Protein AF-A0A4V5UXX2-F1 (afdb_monomer_lite)

InterPro domains:
  IPR003317 Cytochrome ubiquinol oxidase subunit 2 [PF02322] (1-183)
  IPR003317 Cytochrome ubiquinol oxidase subunit 2 [PTHR43141] (2-160)

Secondary structure (DSSP, 8-state):
-HHHHHHHHHHHHHHHHHHHHHHHHHHHHGGG-S-HHHHHHHHTTTHHHHHHHHHHHHHHHHHH-GGGHHHHHHTHHHHHHHHHHHHHHHHHHHHTTTSS-HHHHHHHHHHHHHHHHHHHHHHHHHHTT--HHHHHHHHHHHHHHHHHHHHHHHHHHHH--S-SHHHHHHHHGGGHHHHHHSHHHHHHTPPPHHHHHHHHHHTTTHHHHHHHHHHHHHHHHSSSPPP---

Foldseek 3Di:
DLVVLLVLLLCLLLQLLLQCLLVLLLLQCQLVDPCNQLLLLLCVLRNVLSVVSVVLNVVSCCQWQVVCVVLCVLLVVLVVLLVVLQVQLVCLSQCLVPDPDNSVSSVSNNVSSLSNLLSLLSSLCVVVVHDSVRSNVNSVVLNVLSNVLNVQSCCCQPVVDDDSVVSSSVSSVSVVSCSPVCVVVRSVSTDDPVSVVVCCVVPVVVSVVSVVVSVVSCVVSRDDDRDRPD

Organism: NCBI:txid2575442

Structure (mmCIF, N/CA/C/O backbone):
data_AF-A0A4V5UXX2-F1
#
_entry.id   AF-A0A4V5UXX2-F1
#
loop_
_atom_site.group_PDB
_atom_site.id
_atom_site.type_symbol
_atom_site.label_atom_id
_atom_site.label_alt_id
_atom_site.label_comp_id
_atom_site.label_asym_id
_atom_site.label_entity_id
_atom_site.label_seq_id
_atom_site.pdbx_PDB_ins_code
_atom_site.Cartn_x
_atom_site.Cartn_y
_atom_site.Cartn_z
_atom_site.occupancy
_atom_site.B_iso_or_equiv
_atom_site.auth_seq_id
_atom_site.auth_comp_id
_atom_site.auth_asym_id
_atom_site.auth_atom_id
_atom_site.pdbx_PDB_model_num
ATOM 1 N N . MET A 1 1 ? 18.950 -11.581 -17.226 1.00 88.31 1 MET A N 1
ATOM 2 C CA . MET A 1 1 ? 19.067 -10.731 -16.017 1.00 88.31 1 MET A CA 1
ATOM 3 C C . MET A 1 1 ? 17.885 -9.784 -15.883 1.00 88.31 1 MET A C 1
ATOM 5 O O . MET A 1 1 ? 17.316 -9.712 -14.807 1.00 88.31 1 MET A O 1
ATOM 9 N N . GLU A 1 2 ? 17.459 -9.128 -16.960 1.00 94.12 2 GLU A N 1
ATOM 10 C CA . GLU A 1 2 ? 16.315 -8.198 -16.970 1.00 94.12 2 GLU A CA 1
ATOM 11 C C . GLU A 1 2 ? 15.013 -8.853 -16.483 1.00 94.12 2 GLU A C 1
ATOM 13 O O . GLU A 1 2 ? 14.384 -8.355 -15.559 1.00 94.12 2 GLU A O 1
ATOM 18 N N . ILE A 1 3 ? 14.669 -10.035 -17.014 1.00 94.88 3 ILE A N 1
ATOM 19 C CA . ILE A 1 3 ? 13.484 -10.806 -16.587 1.00 94.88 3 ILE A CA 1
ATOM 20 C C . ILE A 1 3 ? 13.546 -11.166 -15.094 1.00 94.88 3 ILE A C 1
ATOM 22 O O . ILE A 1 3 ? 12.526 -11.138 -14.412 1.00 94.88 3 ILE A O 1
ATOM 26 N N . LEU A 1 4 ? 14.739 -11.469 -14.568 1.00 96.19 4 LEU A N 1
ATOM 27 C CA . LEU A 1 4 ? 14.922 -11.748 -13.141 1.00 96.19 4 LEU A CA 1
ATOM 28 C C . LEU A 1 4 ? 14.611 -10.501 -12.310 1.00 96.19 4 LEU A C 1
ATOM 30 O O . LEU A 1 4 ? 13.828 -10.582 -11.369 1.00 96.19 4 LEU A O 1
ATOM 34 N N . TRP A 1 5 ? 15.166 -9.347 -12.682 1.00 96.81 5 TRP A N 1
ATOM 35 C CA . TRP A 1 5 ? 14.916 -8.086 -11.981 1.00 96.81 5 TRP A CA 1
ATOM 36 C C . TRP A 1 5 ? 13.474 -7.608 -12.115 1.00 96.81 5 TRP A C 1
ATOM 38 O O . TRP A 1 5 ? 12.920 -7.057 -11.166 1.00 96.81 5 TRP A O 1
ATOM 48 N N . PHE A 1 6 ? 12.835 -7.892 -13.247 1.00 96.56 6 PHE A N 1
ATOM 49 C CA . PHE A 1 6 ? 11.414 -7.638 -13.437 1.00 96.56 6 PHE A CA 1
ATOM 50 C C . PHE A 1 6 ? 10.573 -8.529 -12.519 1.00 96.56 6 PHE A C 1
ATOM 52 O O . PHE A 1 6 ? 9.657 -8.043 -11.862 1.00 96.56 6 PHE A O 1
ATOM 59 N N . GLY A 1 7 ? 10.931 -9.811 -12.391 1.00 96.75 7 GLY A N 1
ATOM 60 C CA . GLY A 1 7 ? 10.317 -10.725 -11.428 1.00 96.75 7 GLY A CA 1
ATOM 61 C C . GLY A 1 7 ? 10.495 -10.272 -9.975 1.00 96.75 7 GLY A C 1
ATOM 62 O O . GLY A 1 7 ? 9.554 -10.366 -9.190 1.00 96.75 7 GLY A O 1
ATOM 63 N N . VAL A 1 8 ? 11.661 -9.724 -9.619 1.00 97.31 8 VAL A N 1
ATOM 64 C CA . VAL A 1 8 ? 11.905 -9.129 -8.293 1.00 97.31 8 VAL A CA 1
ATOM 65 C C . VAL A 1 8 ? 11.015 -7.905 -8.072 1.00 97.31 8 VAL A C 1
ATOM 67 O O . VAL A 1 8 ? 10.353 -7.824 -7.041 1.00 97.31 8 VAL A O 1
ATOM 70 N N . LEU A 1 9 ? 10.941 -6.984 -9.037 1.00 96.81 9 LEU A N 1
ATOM 71 C CA . LEU A 1 9 ? 10.054 -5.820 -8.962 1.00 96.81 9 LEU A CA 1
ATOM 72 C C . LEU A 1 9 ? 8.585 -6.243 -8.808 1.00 96.81 9 LEU A C 1
ATOM 74 O O . LEU A 1 9 ? 7.876 -5.708 -7.958 1.00 96.81 9 LEU A O 1
ATOM 78 N N . ALA A 1 10 ? 8.149 -7.239 -9.584 1.00 96.88 10 ALA A N 1
ATOM 79 C CA . ALA A 1 10 ? 6.807 -7.805 -9.512 1.00 96.88 10 ALA A CA 1
ATOM 80 C C . ALA A 1 10 ? 6.502 -8.386 -8.129 1.00 96.88 10 ALA A C 1
ATOM 82 O O . ALA A 1 10 ? 5.477 -8.055 -7.536 1.00 96.88 10 ALA A O 1
ATOM 83 N N . LEU A 1 11 ? 7.410 -9.207 -7.594 1.00 97.19 11 LEU A N 1
ATOM 84 C CA . LEU A 1 11 ? 7.293 -9.787 -6.259 1.00 97.19 11 LEU A CA 1
ATOM 85 C C . LEU A 1 11 ? 7.164 -8.702 -5.188 1.00 97.19 11 LEU A C 1
ATOM 87 O O . LEU A 1 11 ? 6.289 -8.796 -4.330 1.00 97.19 11 LEU A O 1
ATOM 91 N N . LEU A 1 12 ? 8.022 -7.682 -5.242 1.00 97.56 12 LEU A N 1
ATOM 92 C CA . LEU A 1 12 ? 8.033 -6.607 -4.255 1.00 97.56 12 LEU A CA 1
ATOM 93 C C . LEU A 1 12 ? 6.756 -5.763 -4.323 1.00 97.56 12 LEU A C 1
ATOM 95 O O . LEU A 1 12 ? 6.183 -5.449 -3.284 1.00 97.56 12 LEU A O 1
ATOM 99 N N . LEU A 1 13 ? 6.273 -5.441 -5.525 1.00 97.12 13 LEU A N 1
ATOM 100 C CA . LEU A 1 13 ? 5.065 -4.634 -5.696 1.00 97.12 13 LEU A CA 1
ATOM 101 C C . LEU A 1 13 ? 3.798 -5.398 -5.285 1.00 97.12 13 LEU A C 1
ATOM 103 O O . LEU A 1 13 ? 2.958 -4.856 -4.570 1.00 97.12 13 LEU A O 1
ATOM 107 N N . ILE A 1 14 ? 3.675 -6.665 -5.690 1.00 97.75 14 ILE A N 1
ATOM 108 C CA . ILE A 1 14 ? 2.569 -7.544 -5.279 1.00 97.75 14 ILE A CA 1
ATOM 109 C C . ILE A 1 14 ? 2.591 -7.733 -3.761 1.00 97.75 14 ILE A C 1
ATOM 111 O O . ILE A 1 14 ? 1.554 -7.608 -3.110 1.00 97.75 14 ILE A O 1
ATOM 115 N N . GLY A 1 15 ? 3.771 -8.003 -3.198 1.00 97.50 15 GLY A N 1
ATOM 116 C CA . GLY A 1 15 ? 3.963 -8.150 -1.761 1.00 97.50 15 GLY A CA 1
ATOM 117 C C . GLY A 1 15 ? 3.581 -6.885 -1.001 1.00 97.50 15 GLY A C 1
ATOM 118 O O . GLY A 1 15 ? 2.816 -6.979 -0.050 1.00 97.50 15 GLY A O 1
ATOM 119 N N . TYR A 1 16 ? 4.007 -5.707 -1.465 1.00 98.12 16 TYR A N 1
ATOM 120 C CA . TYR A 1 16 ? 3.623 -4.429 -0.866 1.00 98.12 16 TYR A CA 1
ATOM 121 C C . TYR A 1 16 ? 2.100 -4.254 -0.817 1.00 98.12 16 TYR A C 1
ATOM 123 O O . TYR A 1 16 ? 1.557 -4.033 0.258 1.00 98.12 16 TYR A O 1
ATOM 131 N N . PHE A 1 17 ? 1.383 -4.419 -1.933 1.00 98.44 17 PHE A N 1
ATOM 132 C CA . PHE A 1 17 ? -0.079 -4.266 -1.927 1.00 98.44 17 PHE A CA 1
ATOM 133 C C . PHE A 1 17 ? -0.782 -5.310 -1.042 1.00 98.44 17 PHE A C 1
ATOM 135 O O . PHE A 1 17 ? -1.772 -4.992 -0.383 1.00 98.44 17 PHE A O 1
ATOM 142 N N . ALA A 1 18 ? -0.279 -6.547 -1.008 1.00 98.06 18 ALA A N 1
ATOM 143 C CA . ALA A 1 18 ? -0.829 -7.604 -0.162 1.00 98.06 18 ALA A CA 1
ATOM 144 C C . ALA A 1 18 ? -0.550 -7.386 1.334 1.00 98.06 18 ALA A C 1
ATOM 146 O O . ALA A 1 18 ? -1.340 -7.817 2.164 1.00 98.06 18 ALA A O 1
ATOM 147 N N . LEU A 1 19 ? 0.579 -6.772 1.686 1.00 97.69 19 LEU A N 1
ATOM 148 C CA . LEU A 1 19 ? 1.018 -6.598 3.069 1.00 97.69 19 LEU A CA 1
ATOM 149 C C . LEU A 1 19 ? 0.568 -5.248 3.631 1.00 97.69 19 LEU A C 1
ATOM 151 O O . LEU A 1 19 ? -0.126 -5.198 4.634 1.00 97.69 19 LEU A O 1
ATOM 155 N N . GLU A 1 20 ? 0.859 -4.152 2.944 1.00 98.06 20 GLU A N 1
ATOM 156 C CA . GLU A 1 20 ? 0.439 -2.811 3.361 1.00 98.06 20 GLU A CA 1
ATOM 157 C C . GLU A 1 20 ? -1.082 -2.618 3.252 1.00 98.06 20 GLU A C 1
ATOM 159 O O . GLU A 1 20 ? -1.684 -1.805 3.958 1.00 98.06 20 GLU A O 1
ATOM 164 N N . GLY A 1 21 ? -1.733 -3.371 2.359 1.00 98.19 21 GLY A N 1
ATOM 165 C CA . GLY A 1 21 ? -3.154 -3.211 2.073 1.00 98.19 21 GLY A CA 1
ATOM 166 C C . GLY A 1 21 ? -4.046 -3.377 3.305 1.00 98.19 21 GLY A C 1
ATOM 167 O O . GLY A 1 21 ? -5.064 -2.692 3.414 1.00 98.19 21 GLY A O 1
ATOM 168 N N . PHE A 1 22 ? -3.682 -4.242 4.262 1.00 98.25 22 PHE A N 1
ATOM 169 C CA . PHE A 1 22 ? -4.468 -4.372 5.490 1.00 98.25 22 PHE A CA 1
ATOM 170 C C . PHE A 1 22 ? -4.206 -3.230 6.473 1.00 98.25 22 PHE A C 1
ATOM 172 O O . PHE A 1 22 ? -5.153 -2.817 7.137 1.00 98.25 22 PHE A O 1
ATOM 179 N N . ASP A 1 23 ? -2.994 -2.676 6.538 1.00 98.12 23 ASP A N 1
ATOM 180 C CA . ASP A 1 23 ? -2.682 -1.531 7.403 1.00 98.12 23 ASP A CA 1
ATOM 181 C C . ASP A 1 23 ? -3.474 -0.299 6.969 1.00 98.12 23 ASP A C 1
ATOM 183 O O . ASP A 1 23 ? -4.185 0.315 7.770 1.00 98.12 23 ASP A O 1
ATOM 187 N N . LEU A 1 24 ? -3.435 0.003 5.668 1.00 98.62 24 LEU A N 1
ATOM 188 C CA . LEU A 1 24 ? -4.227 1.071 5.057 1.00 98.62 24 LEU A CA 1
ATOM 189 C C . LEU A 1 24 ? -5.731 0.817 5.231 1.00 98.62 24 LEU A C 1
ATOM 191 O O . LEU A 1 24 ? -6.487 1.730 5.562 1.00 98.62 24 LEU A O 1
ATOM 195 N N . GLY A 1 25 ? -6.168 -0.433 5.067 1.00 98.62 25 GLY A N 1
ATOM 196 C CA . GLY A 1 25 ? -7.551 -0.848 5.287 1.00 98.62 25 GLY A CA 1
ATOM 197 C C . GLY A 1 25 ? -8.046 -0.629 6.716 1.00 98.62 25 GLY A C 1
ATOM 198 O O . GLY A 1 25 ? -9.143 -0.108 6.922 1.00 98.62 25 GLY A O 1
ATOM 199 N N . VAL A 1 26 ? -7.241 -1.003 7.712 1.00 98.44 26 VAL A N 1
ATOM 200 C CA . VAL A 1 26 ? -7.536 -0.759 9.131 1.00 98.44 26 VAL A CA 1
ATOM 201 C C . VAL A 1 26 ? -7.532 0.738 9.429 1.00 98.44 26 VAL A C 1
ATOM 203 O O . VAL A 1 26 ? -8.428 1.214 10.127 1.00 98.44 26 VAL A O 1
ATOM 206 N N . GLY A 1 27 ? -6.592 1.492 8.855 1.00 98.19 27 GLY A N 1
ATOM 207 C CA . GLY A 1 27 ? -6.551 2.948 8.968 1.00 98.19 27 GLY A CA 1
ATOM 208 C C . GLY A 1 27 ? -7.835 3.616 8.468 1.00 98.19 27 GLY A C 1
ATOM 209 O O . GLY A 1 27 ? -8.408 4.450 9.168 1.00 98.19 27 GLY A O 1
ATOM 210 N N . LEU A 1 28 ? -8.348 3.190 7.310 1.00 98.75 28 LEU A N 1
ATOM 211 C CA . LEU A 1 28 ? -9.623 3.657 6.746 1.00 98.75 28 LEU A CA 1
ATOM 212 C C . LEU A 1 28 ? -10.838 3.311 7.622 1.00 98.75 28 LEU A C 1
ATOM 214 O O . LEU A 1 28 ? -11.777 4.099 7.725 1.00 98.75 28 LEU A O 1
ATOM 218 N N . LEU A 1 29 ? -10.832 2.139 8.261 1.00 98.25 29 LEU A N 1
ATOM 219 C CA . LEU A 1 29 ? -11.914 1.672 9.136 1.00 98.25 29 LEU A CA 1
ATOM 220 C C . LEU A 1 29 ? -11.904 2.318 10.526 1.00 98.25 29 LEU A C 1
ATOM 222 O O . LEU A 1 29 ? -12.890 2.219 11.264 1.00 98.25 29 LEU A O 1
ATOM 226 N N . LEU A 1 30 ? -10.806 2.961 10.913 1.00 96.06 30 LEU A N 1
ATOM 227 C CA . LEU A 1 30 ? -10.584 3.423 12.277 1.00 96.06 30 LEU A CA 1
ATOM 228 C C . LEU A 1 30 ? -11.691 4.351 12.818 1.00 96.06 30 LEU A C 1
ATOM 230 O O . LEU A 1 30 ? -12.139 4.114 13.945 1.00 96.06 30 LEU A O 1
ATOM 234 N N . PRO A 1 31 ? -12.222 5.338 12.062 1.00 94.75 31 PRO A N 1
ATOM 235 C CA . PRO A 1 31 ? -13.262 6.234 12.572 1.00 94.75 31 PRO A CA 1
ATOM 236 C C . PRO A 1 31 ? -14.561 5.511 12.952 1.00 94.75 31 PRO A C 1
ATOM 238 O O . PRO A 1 31 ? -15.250 5.935 13.880 1.00 94.75 31 PRO A O 1
ATOM 241 N N . VAL A 1 32 ? -14.873 4.391 12.293 1.00 94.81 32 VAL A N 1
ATOM 242 C CA . VAL A 1 32 ? -16.104 3.605 12.506 1.00 94.81 32 VAL A CA 1
ATOM 243 C C . VAL A 1 32 ? -15.885 2.340 13.342 1.00 94.81 32 VAL A C 1
ATOM 245 O O . VAL A 1 32 ? -16.834 1.617 13.636 1.00 94.81 32 VAL A O 1
ATOM 248 N N . THR A 1 33 ? -14.646 2.059 13.743 1.00 95.44 33 THR A N 1
ATOM 249 C CA . THR A 1 33 ? -14.313 0.899 14.576 1.00 95.44 33 THR A CA 1
ATOM 250 C C . THR A 1 33 ? -14.597 1.198 16.048 1.00 95.44 33 THR A C 1
ATOM 252 O O . THR A 1 33 ? -14.213 2.250 16.550 1.00 95.44 33 THR A O 1
ATOM 255 N N . ALA A 1 34 ? -15.256 0.273 16.755 1.00 92.12 34 ALA A N 1
ATOM 256 C CA . ALA A 1 34 ? -15.595 0.452 18.170 1.00 92.12 34 ALA A CA 1
ATOM 257 C C . ALA A 1 34 ? -14.351 0.402 19.077 1.00 92.12 34 ALA A C 1
ATOM 259 O O . ALA A 1 34 ? -14.084 1.343 19.821 1.00 92.12 34 ALA A O 1
ATOM 260 N N . ASP A 1 35 ? -13.555 -0.669 18.978 1.00 93.31 35 ASP A N 1
ATOM 261 C CA . ASP A 1 35 ? -12.309 -0.831 19.738 1.00 93.31 35 ASP A CA 1
ATOM 262 C C . ASP A 1 35 ? -11.100 -0.400 18.897 1.00 93.31 35 ASP A C 1
ATOM 264 O O . ASP A 1 35 ? -10.346 -1.203 18.340 1.00 93.31 35 ASP A O 1
ATOM 268 N N . ARG A 1 36 ? -10.948 0.920 18.763 1.00 93.62 36 ARG A N 1
ATOM 269 C CA . ARG A 1 36 ? -9.890 1.531 17.948 1.00 93.62 36 ARG A CA 1
ATOM 270 C C . ARG A 1 36 ? -8.489 1.238 18.479 1.00 93.62 36 ARG A C 1
ATOM 272 O O . ARG A 1 36 ? -7.537 1.259 17.710 1.00 93.62 36 ARG A O 1
ATOM 279 N N . ASP A 1 37 ? -8.323 1.037 19.786 1.00 92.50 37 ASP A N 1
ATOM 280 C CA . ASP A 1 37 ? -7.011 0.715 20.365 1.00 92.50 37 ASP A CA 1
ATOM 281 C C . ASP A 1 37 ? -6.563 -0.680 19.991 1.00 92.50 37 ASP A C 1
ATOM 283 O O . ASP A 1 37 ? -5.426 -0.876 19.564 1.00 92.50 37 ASP A O 1
ATOM 287 N N . ARG A 1 38 ? -7.472 -1.642 20.102 1.00 93.62 38 ARG A N 1
ATOM 288 C CA . ARG A 1 38 ? -7.181 -3.013 19.724 1.00 93.62 38 ARG A CA 1
ATOM 289 C C . ARG A 1 38 ? -6.975 -3.157 18.218 1.00 93.62 38 ARG A C 1
ATOM 291 O O . ARG A 1 38 ? -6.128 -3.945 17.812 1.00 93.62 38 ARG A O 1
ATOM 298 N N . ALA A 1 39 ? -7.680 -2.373 17.399 1.00 95.38 39 ALA A N 1
ATOM 299 C CA . ALA A 1 39 ? -7.461 -2.335 15.953 1.00 95.38 39 ALA A CA 1
ATOM 300 C C . ALA A 1 39 ? -6.058 -1.825 15.579 1.00 95.38 39 ALA A C 1
ATOM 302 O O . ALA A 1 39 ? -5.360 -2.480 14.809 1.00 95.38 39 ALA A O 1
ATOM 303 N N . ILE A 1 40 ? -5.604 -0.709 16.162 1.00 95.25 40 ILE A N 1
ATOM 304 C CA . ILE A 1 40 ? -4.251 -0.191 15.898 1.00 95.25 40 ILE A CA 1
ATOM 305 C C . ILE A 1 40 ? -3.174 -1.106 16.489 1.00 95.25 40 ILE A C 1
ATOM 307 O O . ILE A 1 40 ? -2.179 -1.401 15.831 1.00 95.25 40 ILE A O 1
ATOM 311 N N . GLY A 1 41 ? -3.376 -1.618 17.705 1.00 94.69 41 GLY A N 1
ATOM 312 C CA . GLY A 1 41 ? -2.449 -2.573 18.309 1.00 94.69 41 GLY A CA 1
ATOM 313 C C . GLY A 1 41 ? -2.275 -3.843 17.470 1.00 94.69 41 GLY A C 1
ATOM 314 O O . GLY A 1 41 ? -1.191 -4.425 17.447 1.00 94.69 41 GLY A O 1
ATOM 315 N N . ALA A 1 42 ? -3.325 -4.267 16.755 1.00 95.50 42 ALA A N 1
ATOM 316 C CA . ALA A 1 42 ? -3.299 -5.452 15.903 1.00 95.50 42 ALA A CA 1
ATOM 317 C C . ALA A 1 42 ? -2.377 -5.294 14.690 1.00 95.50 42 ALA A C 1
ATOM 319 O O . ALA A 1 42 ? -1.702 -6.259 14.333 1.00 95.50 42 ALA A O 1
ATOM 320 N N . ILE A 1 43 ? -2.335 -4.103 14.089 1.00 95.81 43 ILE A N 1
ATOM 321 C CA . ILE A 1 43 ? -1.459 -3.806 12.947 1.00 95.81 43 ILE A CA 1
ATOM 322 C C . ILE A 1 43 ? -0.063 -3.348 13.372 1.00 95.81 43 ILE A C 1
A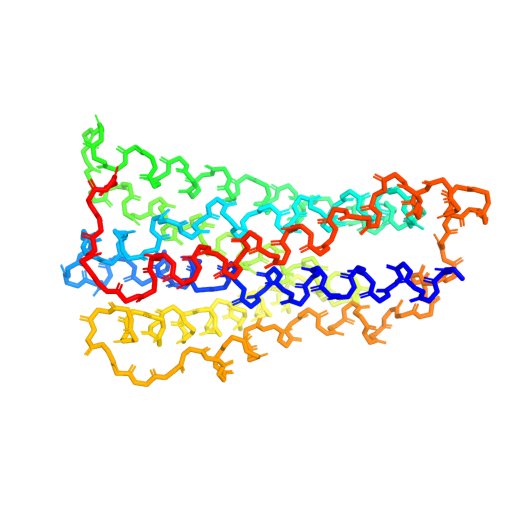TOM 324 O O . ILE A 1 43 ? 0.889 -3.515 12.621 1.00 95.81 43 ILE A O 1
ATOM 328 N N . GLY A 1 44 ? 0.094 -2.821 14.589 1.00 94.31 44 GLY A N 1
ATOM 329 C CA . GLY A 1 44 ? 1.317 -2.147 15.029 1.00 94.31 44 GLY A CA 1
ATOM 330 C C . GLY A 1 44 ? 2.647 -2.873 14.749 1.00 94.31 44 GLY A C 1
ATOM 331 O O . GLY A 1 44 ? 3.569 -2.230 14.255 1.00 94.31 44 GLY A O 1
ATOM 332 N N . PRO A 1 45 ? 2.779 -4.189 15.014 1.00 93.50 45 PRO A N 1
ATOM 333 C CA . PRO A 1 45 ? 4.005 -4.936 14.709 1.00 93.50 45 PRO A CA 1
ATOM 334 C C . PRO A 1 45 ? 4.301 -5.123 13.213 1.00 93.50 45 PRO A C 1
ATOM 336 O O . PRO A 1 45 ? 5.415 -5.504 12.860 1.00 93.50 45 PRO A O 1
ATOM 339 N N . PHE A 1 46 ? 3.306 -4.919 12.349 1.00 95.75 46 PHE A N 1
ATOM 340 C CA . PHE A 1 46 ? 3.374 -5.186 10.915 1.00 95.75 46 PHE A CA 1
ATOM 341 C C . PHE A 1 46 ? 3.698 -3.937 10.094 1.00 95.75 46 PHE A C 1
ATOM 343 O O . PHE A 1 46 ? 4.421 -4.071 9.115 1.00 95.75 46 PHE A O 1
ATOM 350 N N . VAL A 1 47 ? 3.254 -2.751 10.530 1.00 95.06 47 VAL A N 1
ATOM 351 C CA . VAL A 1 47 ? 3.365 -1.483 9.776 1.00 95.06 47 VAL A CA 1
ATOM 352 C C . VAL A 1 47 ? 4.756 -1.282 9.169 1.00 95.06 47 VAL A C 1
ATOM 354 O O . VAL A 1 47 ? 4.917 -1.292 7.954 1.00 95.06 47 VAL A O 1
ATOM 357 N N . LEU A 1 48 ? 5.800 -1.207 10.001 1.00 92.88 48 LEU A N 1
ATOM 358 C CA . LEU A 1 48 ? 7.159 -0.972 9.498 1.00 92.88 48 LEU A CA 1
ATOM 359 C C . LEU A 1 48 ? 7.676 -2.134 8.628 1.00 92.88 48 LEU A C 1
ATOM 361 O O . LEU A 1 48 ? 8.436 -1.921 7.685 1.00 92.88 48 LEU A O 1
ATOM 365 N N . ALA A 1 49 ? 7.281 -3.372 8.941 1.00 95.06 49 ALA A N 1
ATOM 366 C CA . ALA A 1 49 ? 7.675 -4.546 8.163 1.00 95.06 49 ALA A CA 1
ATOM 367 C C . ALA A 1 49 ? 7.043 -4.546 6.762 1.00 95.06 49 ALA A C 1
ATOM 369 O O . ALA A 1 49 ? 7.643 -5.065 5.825 1.00 95.06 49 ALA A O 1
ATOM 370 N N . ASN A 1 50 ? 5.869 -3.940 6.611 1.00 97.31 50 ASN A N 1
ATOM 371 C CA . ASN A 1 50 ? 5.166 -3.823 5.343 1.00 97.31 50 ASN A CA 1
ATOM 372 C C . ASN A 1 50 ? 5.693 -2.630 4.520 1.00 97.31 50 ASN A C 1
ATOM 374 O O . ASN A 1 50 ? 5.982 -2.779 3.330 1.00 97.31 50 ASN A O 1
ATOM 378 N N . GLU A 1 51 ? 5.965 -1.493 5.165 1.00 95.88 51 GLU A N 1
ATOM 379 C CA . GLU A 1 51 ? 6.487 -0.272 4.533 1.00 95.88 51 GLU A CA 1
ATOM 380 C C . GLU A 1 51 ? 7.813 -0.475 3.786 1.00 95.88 51 GLU A C 1
ATOM 382 O O . GLU A 1 51 ? 8.031 0.086 2.706 1.00 95.88 51 GLU A O 1
ATOM 387 N N . VAL A 1 52 ? 8.708 -1.315 4.322 1.00 95.69 52 VAL A N 1
ATOM 388 C CA . VAL A 1 52 ? 10.010 -1.585 3.687 1.00 95.69 52 VAL A CA 1
ATOM 389 C C . VAL A 1 52 ? 9.879 -2.221 2.301 1.00 95.69 52 VAL A C 1
ATOM 391 O O . VAL A 1 52 ? 10.795 -2.088 1.487 1.00 95.69 52 VAL A O 1
ATOM 394 N N . TRP A 1 53 ? 8.748 -2.859 1.984 1.00 97.62 53 TRP A N 1
ATOM 395 C CA . TRP A 1 53 ? 8.495 -3.387 0.642 1.00 97.62 53 TRP A CA 1
ATOM 396 C C . TRP A 1 53 ? 8.385 -2.266 -0.388 1.00 97.62 53 TRP A C 1
ATOM 398 O O . TRP A 1 53 ? 8.955 -2.393 -1.470 1.00 97.62 53 TRP A O 1
ATOM 408 N N . LEU A 1 54 ? 7.740 -1.144 -0.052 1.00 96.94 54 LEU A N 1
ATOM 409 C CA . LEU A 1 54 ? 7.649 0.008 -0.953 1.00 96.94 54 LEU A CA 1
ATOM 410 C C . LEU A 1 54 ? 9.010 0.667 -1.173 1.00 96.94 54 LEU A C 1
ATOM 412 O O . LEU A 1 54 ? 9.353 1.025 -2.300 1.00 96.94 54 LEU A O 1
ATOM 416 N N . ILE A 1 55 ? 9.808 0.787 -0.110 1.00 96.44 55 ILE A N 1
ATOM 417 C CA . ILE A 1 55 ? 11.184 1.286 -0.210 1.00 96.44 55 ILE A CA 1
ATOM 418 C C . ILE A 1 55 ? 12.005 0.389 -1.147 1.00 96.44 55 ILE A C 1
ATOM 420 O O . ILE A 1 55 ? 12.725 0.891 -2.011 1.00 96.44 55 ILE A O 1
ATOM 424 N N . ALA A 1 56 ? 11.866 -0.935 -1.029 1.00 97.12 56 ALA A N 1
ATOM 425 C CA . ALA A 1 56 ? 12.543 -1.877 -1.913 1.00 97.12 56 ALA A CA 1
ATOM 426 C C . ALA A 1 56 ? 12.045 -1.786 -3.364 1.00 97.12 56 ALA A C 1
ATOM 428 O O . ALA A 1 56 ? 12.870 -1.818 -4.276 1.00 97.12 56 ALA A O 1
ATOM 429 N N . VAL A 1 57 ? 10.736 -1.610 -3.597 1.00 96.62 57 VAL A N 1
ATOM 430 C CA . VAL A 1 57 ? 10.185 -1.323 -4.936 1.00 96.62 57 VAL A CA 1
ATOM 431 C C . VAL A 1 57 ? 10.869 -0.098 -5.537 1.00 96.62 57 VAL A C 1
ATOM 433 O O . VAL A 1 57 ? 11.362 -0.176 -6.660 1.00 96.62 57 VAL A O 1
ATOM 436 N N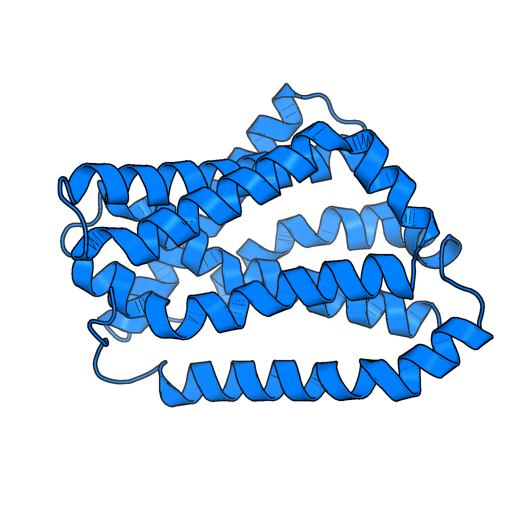 . ALA A 1 58 ? 10.946 1.010 -4.794 1.00 95.19 58 ALA A N 1
ATOM 437 C CA . ALA A 1 58 ? 11.596 2.229 -5.264 1.00 95.19 58 ALA A CA 1
ATOM 438 C C . ALA A 1 58 ? 13.086 1.993 -5.570 1.00 95.19 58 ALA A C 1
ATOM 440 O O . ALA A 1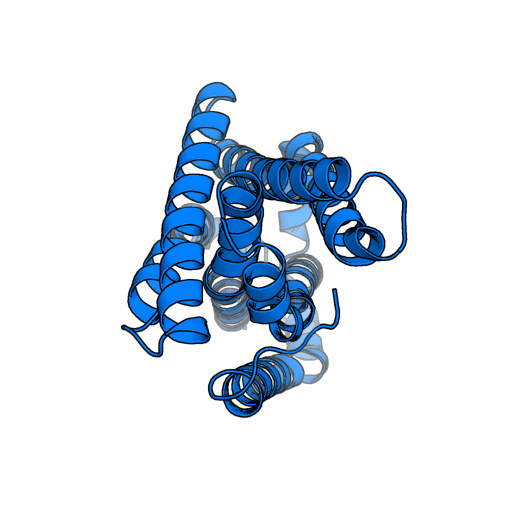 58 ? 13.556 2.347 -6.649 1.00 95.19 58 ALA A O 1
ATOM 441 N N . GLY A 1 59 ? 13.820 1.331 -4.671 1.00 95.19 59 GLY A N 1
ATOM 442 C CA . GLY A 1 59 ? 15.236 1.014 -4.873 1.00 95.19 59 GLY A CA 1
ATOM 443 C C . GLY A 1 59 ? 15.493 0.133 -6.100 1.00 95.19 59 GLY A C 1
ATOM 444 O O . GLY A 1 59 ? 16.414 0.399 -6.872 1.00 95.19 59 GLY A O 1
ATOM 445 N N . VAL A 1 60 ? 14.656 -0.885 -6.325 1.00 96.00 60 VAL A N 1
ATOM 446 C CA . VAL A 1 60 ? 14.740 -1.737 -7.521 1.00 96.00 60 VAL A CA 1
ATOM 447 C C . VAL A 1 60 ? 14.370 -0.960 -8.779 1.00 96.00 60 VAL A C 1
ATOM 449 O O . VAL A 1 60 ? 15.045 -1.121 -9.791 1.00 96.00 60 VAL A O 1
ATOM 452 N N . LEU A 1 61 ? 13.356 -0.096 -8.726 1.00 94.38 61 LEU A N 1
ATOM 453 C CA . LEU A 1 61 ? 12.965 0.738 -9.860 1.00 94.38 61 LEU A CA 1
ATOM 454 C C . LEU A 1 61 ? 14.118 1.657 -10.287 1.00 94.38 61 LEU A C 1
ATOM 456 O O . LEU A 1 61 ? 14.511 1.629 -11.446 1.00 94.38 61 LEU A O 1
ATOM 460 N N . PHE A 1 62 ? 14.727 2.396 -9.357 1.00 93.00 62 PHE A N 1
ATOM 461 C CA . PHE A 1 62 ? 15.841 3.295 -9.677 1.00 93.00 62 PHE A CA 1
ATOM 462 C C . PHE A 1 62 ? 17.137 2.562 -10.042 1.00 93.00 62 PHE A C 1
ATOM 464 O O . PHE A 1 62 ? 17.899 3.045 -10.874 1.00 93.00 62 PHE A O 1
ATOM 471 N N . GLY A 1 63 ? 17.405 1.402 -9.437 1.00 94.81 63 GLY A N 1
ATOM 472 C CA . GLY A 1 63 ? 18.628 0.647 -9.706 1.00 94.81 63 GLY A CA 1
ATOM 473 C C . GLY A 1 63 ? 18.561 -0.173 -10.994 1.00 94.81 63 GLY A C 1
ATOM 474 O O . GLY A 1 63 ? 19.448 -0.086 -11.842 1.00 94.81 63 GLY A O 1
ATOM 475 N N . ALA A 1 64 ? 17.515 -0.990 -11.138 1.00 96.44 64 ALA A N 1
ATOM 476 C CA . ALA A 1 64 ? 17.396 -1.957 -12.226 1.00 96.44 64 ALA A CA 1
ATOM 477 C C . ALA A 1 64 ? 16.635 -1.408 -13.437 1.00 96.44 64 ALA A C 1
ATOM 479 O O . ALA A 1 64 ? 16.812 -1.939 -14.530 1.00 96.44 64 ALA A O 1
ATOM 480 N N . PHE A 1 65 ? 15.829 -0.355 -13.269 1.00 95.94 65 PHE A N 1
ATOM 481 C CA . PHE A 1 65 ? 14.993 0.234 -14.321 1.00 95.94 65 PHE A CA 1
ATOM 482 C C . PHE A 1 65 ? 15.061 1.774 -14.336 1.00 95.94 65 PHE A C 1
ATOM 484 O O . PHE A 1 65 ? 14.019 2.432 -14.344 1.00 95.94 65 PHE A O 1
ATOM 491 N N . PRO A 1 66 ? 16.261 2.384 -14.344 1.00 93.25 66 PRO A N 1
ATOM 492 C CA . PRO A 1 66 ? 16.428 3.826 -14.142 1.00 93.25 66 PRO A CA 1
ATOM 493 C C . PRO A 1 66 ? 15.641 4.677 -15.148 1.00 93.25 66 PRO A C 1
ATOM 495 O O . PRO A 1 66 ? 15.091 5.711 -14.785 1.00 93.25 66 PRO A O 1
ATOM 498 N N . ALA A 1 67 ? 15.497 4.226 -16.399 1.00 90.31 67 ALA A N 1
ATOM 499 C CA . ALA A 1 67 ? 14.735 4.956 -17.413 1.00 90.31 67 ALA A CA 1
ATOM 500 C C . ALA A 1 67 ? 13.219 5.030 -17.116 1.00 90.31 67 ALA A C 1
ATOM 502 O O . ALA A 1 67 ? 12.527 5.901 -17.645 1.00 90.31 67 ALA A O 1
ATOM 503 N N . CYS A 1 68 ? 12.698 4.191 -16.211 1.00 89.50 68 CYS A N 1
ATOM 504 C CA . CYS A 1 68 ? 11.323 4.298 -15.722 1.00 89.50 68 CYS A CA 1
ATOM 505 C C . CYS A 1 68 ? 11.099 5.514 -14.802 1.00 89.50 68 CYS A C 1
ATOM 507 O O . CYS A 1 68 ? 9.947 5.829 -14.502 1.00 89.50 68 CYS A O 1
ATOM 509 N N . GLU A 1 69 ? 12.148 6.245 -14.400 1.00 88.19 69 GLU A N 1
ATOM 510 C CA . GLU A 1 69 ? 12.022 7.523 -13.683 1.00 88.19 69 GLU A CA 1
ATOM 511 C C . GLU A 1 69 ? 11.110 8.509 -14.427 1.00 88.19 69 GLU A C 1
ATOM 513 O O . GLU A 1 69 ? 10.324 9.222 -13.802 1.00 88.19 69 GLU A O 1
ATOM 518 N N . HIS A 1 70 ? 11.133 8.508 -15.764 1.00 88.62 70 HIS A N 1
ATOM 519 C CA . HIS A 1 70 ? 10.266 9.385 -16.550 1.00 88.62 70 HIS A CA 1
ATOM 520 C C . HIS A 1 70 ? 8.777 9.174 -16.233 1.00 88.62 70 HIS A C 1
ATOM 522 O O . HIS A 1 70 ? 8.014 10.137 -16.199 1.00 88.62 70 HIS A O 1
ATOM 528 N N . ALA A 1 71 ? 8.366 7.940 -15.928 1.00 89.25 71 ALA A N 1
ATOM 529 C CA . ALA A 1 71 ? 6.993 7.631 -15.546 1.00 89.25 71 ALA A CA 1
ATOM 530 C C . ALA A 1 71 ? 6.619 8.220 -14.174 1.00 89.25 71 ALA A C 1
ATOM 532 O O . ALA A 1 71 ? 5.479 8.651 -13.982 1.00 89.25 71 ALA A O 1
ATOM 533 N N . LEU A 1 72 ? 7.573 8.291 -13.237 1.00 91.06 72 LEU A N 1
ATOM 534 C CA . LEU A 1 72 ? 7.392 8.972 -11.950 1.00 91.06 72 LEU A CA 1
ATOM 535 C C . LEU A 1 72 ? 7.259 10.482 -12.153 1.00 91.06 72 LEU A C 1
ATOM 537 O O . LEU A 1 72 ? 6.336 11.093 -11.620 1.00 91.06 72 LEU A O 1
ATOM 541 N N . SER A 1 73 ? 8.130 11.066 -12.975 1.00 92.38 73 SER A N 1
ATOM 542 C CA . SER A 1 73 ? 8.121 12.498 -13.292 1.00 92.38 73 SER A CA 1
ATOM 543 C C . SER A 1 73 ? 6.855 12.924 -14.039 1.00 92.38 73 SER A C 1
ATOM 545 O O . SER A 1 73 ? 6.260 13.949 -13.710 1.00 92.38 73 SER A O 1
ATOM 547 N N . ALA A 1 74 ? 6.374 12.112 -14.983 1.00 93.31 74 ALA A N 1
ATOM 548 C CA . ALA A 1 74 ? 5.110 12.346 -15.682 1.00 93.31 74 ALA A CA 1
ATOM 549 C C . ALA A 1 74 ? 3.891 12.304 -14.740 1.00 93.31 74 ALA A C 1
ATOM 551 O O . ALA A 1 74 ? 2.879 12.946 -15.009 1.00 93.31 74 ALA A O 1
ATOM 552 N N . ASN A 1 75 ? 3.996 11.589 -13.615 1.00 95.06 75 ASN A N 1
ATOM 553 C CA . ASN A 1 75 ? 2.945 11.450 -12.606 1.00 95.06 75 ASN A CA 1
ATOM 554 C C . ASN A 1 75 ? 3.331 12.108 -11.270 1.00 95.06 75 ASN A C 1
ATOM 556 O O . ASN A 1 75 ? 2.887 11.673 -10.204 1.00 95.06 75 ASN A O 1
ATOM 560 N N . TYR A 1 76 ? 4.143 13.170 -11.319 1.00 95.69 76 TYR A N 1
ATOM 561 C CA . TYR A 1 76 ? 4.749 13.802 -10.145 1.00 95.69 76 TYR A CA 1
ATOM 562 C C . TYR A 1 76 ? 3.740 14.130 -9.038 1.00 95.69 76 TYR A C 1
ATOM 564 O O . TYR A 1 76 ? 3.967 13.811 -7.873 1.00 95.69 76 TYR A O 1
ATOM 572 N N . THR A 1 77 ? 2.583 14.701 -9.388 1.00 96.50 77 THR A N 1
ATOM 573 C CA . THR A 1 77 ? 1.539 15.042 -8.409 1.00 96.50 77 THR A CA 1
ATOM 574 C C . THR A 1 77 ? 1.012 13.814 -7.665 1.00 96.50 77 THR A C 1
ATOM 576 O O . THR A 1 77 ? 0.787 13.892 -6.459 1.00 96.50 77 THR A O 1
ATOM 579 N N . ALA A 1 78 ? 0.845 12.677 -8.347 1.00 97.62 78 ALA A N 1
ATOM 580 C CA . ALA A 1 78 ? 0.404 11.438 -7.712 1.00 97.62 78 ALA A CA 1
ATOM 581 C C . ALA A 1 78 ? 1.487 10.883 -6.774 1.00 97.62 78 ALA A C 1
ATOM 583 O O . ALA A 1 78 ? 1.180 10.486 -5.653 1.00 97.62 78 ALA A O 1
ATOM 584 N N . VAL A 1 79 ? 2.758 10.930 -7.185 1.00 97.19 79 VAL A N 1
ATOM 585 C CA . VAL A 1 79 ? 3.890 10.500 -6.347 1.00 97.19 79 VAL A CA 1
ATOM 586 C C . VAL A 1 79 ? 4.014 11.373 -5.094 1.00 97.19 79 VAL A C 1
ATOM 588 O O . VAL A 1 79 ? 4.124 10.851 -3.988 1.00 97.19 79 VAL A O 1
ATOM 591 N N . VAL A 1 80 ? 3.935 12.700 -5.231 1.00 98.12 80 VAL A N 1
ATOM 592 C CA . VAL A 1 80 ? 3.978 13.623 -4.085 1.00 98.12 80 VAL A CA 1
ATOM 593 C C . VAL A 1 80 ? 2.793 13.395 -3.152 1.00 98.12 80 VAL A C 1
ATOM 595 O O . VAL A 1 80 ? 2.981 13.336 -1.937 1.00 98.12 80 VAL A O 1
ATOM 598 N N . LEU A 1 81 ? 1.585 13.219 -3.695 1.00 98.44 81 LEU A N 1
ATOM 599 C CA . LEU A 1 81 ? 0.405 12.913 -2.889 1.00 98.44 81 LEU A CA 1
ATOM 600 C C . LEU A 1 81 ? 0.589 11.611 -2.103 1.00 98.44 81 LEU A C 1
ATOM 602 O O . LEU A 1 81 ? 0.239 11.574 -0.924 1.00 98.44 81 LEU A O 1
ATOM 606 N N . LEU A 1 82 ? 1.157 10.573 -2.723 1.00 98.50 82 LEU A N 1
ATOM 607 C CA . LEU A 1 82 ? 1.452 9.300 -2.067 1.00 98.50 82 LEU A CA 1
ATOM 608 C C . LEU A 1 82 ? 2.401 9.504 -0.884 1.00 98.50 82 LEU A C 1
ATOM 610 O O . LEU A 1 82 ? 2.080 9.080 0.223 1.00 98.50 82 LEU A O 1
ATOM 614 N N . LEU A 1 83 ? 3.524 10.198 -1.094 1.00 98.25 83 LEU A N 1
ATOM 615 C CA . LEU A 1 83 ? 4.529 10.436 -0.052 1.00 98.25 83 LEU A CA 1
ATOM 616 C C . LEU A 1 83 ? 3.979 11.273 1.107 1.00 98.25 83 LEU A C 1
ATOM 618 O O . LEU A 1 83 ? 4.164 10.916 2.268 1.00 98.25 83 LEU A O 1
ATOM 622 N N . VAL A 1 84 ? 3.268 12.364 0.810 1.00 98.62 84 VAL A N 1
ATOM 623 C CA . VAL A 1 84 ? 2.662 13.216 1.845 1.00 98.62 84 VAL A CA 1
ATOM 624 C C . VAL A 1 84 ? 1.620 12.432 2.635 1.00 98.62 84 VAL A C 1
ATOM 626 O O . VAL A 1 84 ? 1.617 12.480 3.862 1.00 98.62 84 VAL A O 1
ATOM 629 N N . SER A 1 85 ? 0.758 11.677 1.953 1.00 98.69 85 SER A N 1
ATOM 630 C CA . SER A 1 85 ? -0.289 10.887 2.606 1.00 98.69 85 SER A CA 1
ATOM 631 C C . SER A 1 85 ? 0.291 9.782 3.487 1.00 98.69 85 SER A C 1
ATOM 633 O O . SER A 1 85 ? -0.222 9.545 4.580 1.00 98.69 85 SER A O 1
ATOM 635 N N . TRP A 1 86 ? 1.380 9.153 3.039 1.00 98.06 86 TRP A N 1
ATOM 636 C CA . TRP A 1 86 ? 2.112 8.152 3.807 1.00 98.06 86 TRP A CA 1
ATOM 637 C C . TRP A 1 86 ? 2.697 8.755 5.092 1.00 98.06 86 TRP A C 1
ATOM 639 O O . TRP A 1 86 ? 2.362 8.300 6.184 1.00 98.06 86 TRP A O 1
ATOM 649 N N . VAL A 1 87 ? 3.436 9.865 4.990 1.00 97.94 87 VAL A N 1
ATOM 650 C CA . VAL A 1 87 ? 3.991 10.569 6.162 1.00 97.94 87 VAL A CA 1
ATOM 651 C C . VAL A 1 87 ? 2.892 11.007 7.134 1.00 97.94 87 VAL A C 1
ATOM 653 O O . VAL A 1 87 ? 3.023 10.840 8.347 1.00 97.94 87 VAL A O 1
ATOM 656 N N . VAL A 1 88 ? 1.791 11.563 6.621 1.00 98.06 88 VAL A N 1
ATOM 657 C CA . VAL A 1 88 ? 0.660 12.028 7.438 1.00 98.06 88 VAL A CA 1
ATOM 658 C C . VAL A 1 88 ? -0.006 10.865 8.177 1.00 98.06 88 VAL A C 1
ATOM 660 O O . VAL A 1 88 ? -0.337 11.004 9.357 1.00 98.06 88 VAL A O 1
ATOM 663 N N . ARG A 1 89 ? -0.174 9.711 7.523 1.00 97.44 89 ARG A N 1
ATOM 664 C CA . ARG A 1 89 ? -0.713 8.502 8.155 1.00 97.44 89 ARG A CA 1
ATOM 665 C C . ARG A 1 89 ? 0.175 8.042 9.308 1.00 97.44 89 ARG A C 1
ATOM 667 O O . ARG A 1 89 ? -0.337 7.825 10.406 1.00 97.44 89 ARG A O 1
ATOM 674 N N . ASP A 1 90 ? 1.478 7.924 9.076 1.00 95.38 90 ASP A N 1
ATOM 675 C CA . ASP A 1 90 ? 2.412 7.416 10.086 1.00 95.38 90 ASP A CA 1
ATOM 676 C C . ASP A 1 90 ? 2.514 8.374 11.262 1.00 95.38 90 ASP A C 1
ATOM 678 O O . ASP A 1 90 ? 2.448 7.956 12.418 1.00 95.38 90 ASP A O 1
ATOM 682 N N . MET A 1 91 ? 2.562 9.678 10.983 1.00 95.31 91 MET A N 1
ATOM 683 C CA . MET A 1 91 ? 2.441 10.714 12.004 1.00 95.31 91 MET A CA 1
ATOM 684 C C . MET A 1 91 ? 1.201 10.482 12.877 1.00 95.31 91 MET A C 1
ATOM 686 O O . MET A 1 91 ? 1.291 10.523 14.104 1.00 95.31 91 MET A O 1
ATOM 690 N N . GLY A 1 92 ? 0.061 10.169 12.257 1.00 95.38 92 GLY A N 1
ATOM 691 C CA . GLY A 1 92 ? -1.161 9.802 12.960 1.00 95.38 92 GLY A CA 1
ATOM 692 C C . GLY A 1 92 ? -1.004 8.589 13.874 1.00 95.38 92 GLY A C 1
ATOM 693 O O . GLY A 1 92 ? -1.373 8.672 15.046 1.00 95.38 92 GLY A O 1
ATOM 694 N N . LEU A 1 93 ? -0.414 7.495 13.382 1.00 93.81 93 LEU A N 1
ATOM 695 C CA . LEU A 1 93 ? -0.161 6.285 14.173 1.00 93.81 93 LEU A CA 1
ATOM 696 C C . LEU A 1 93 ? 0.712 6.588 15.400 1.00 93.81 93 LEU A C 1
ATOM 698 O O . LEU A 1 93 ? 0.349 6.235 16.522 1.00 93.81 93 LEU A O 1
ATOM 702 N N . TRP A 1 94 ? 1.823 7.301 15.209 1.00 91.44 94 TRP A N 1
ATOM 703 C CA . TRP A 1 94 ? 2.797 7.581 16.266 1.00 91.44 94 TRP A CA 1
ATOM 704 C C . TRP A 1 94 ? 2.334 8.631 17.284 1.00 91.44 94 TRP A C 1
ATOM 706 O O . TRP A 1 94 ? 2.746 8.582 18.449 1.00 91.44 94 TRP A O 1
ATOM 716 N N . PHE A 1 95 ? 1.498 9.592 16.881 1.00 92.56 95 PHE A N 1
ATOM 717 C CA . PHE A 1 95 ? 1.091 10.710 17.741 1.00 92.56 95 PHE A CA 1
ATOM 718 C C . PHE A 1 95 ? -0.244 10.506 18.457 1.00 92.56 95 PHE A C 1
ATOM 720 O O . PHE A 1 95 ? -0.475 11.146 19.486 1.00 92.56 95 PHE A O 1
ATOM 727 N N . ARG A 1 96 ? -1.084 9.572 17.996 1.00 90.44 96 ARG A N 1
ATOM 728 C CA . ARG A 1 96 ? -2.438 9.325 18.519 1.00 90.44 96 ARG A CA 1
ATOM 729 C C . ARG A 1 96 ? -2.543 9.192 20.043 1.00 90.44 96 ARG A C 1
ATOM 731 O O . ARG A 1 96 ? -3.513 9.686 20.615 1.00 90.44 96 ARG A O 1
ATOM 738 N N . ARG A 1 97 ? -1.581 8.533 20.701 1.00 85.56 97 ARG A N 1
ATOM 739 C CA . ARG A 1 97 ? -1.533 8.383 22.174 1.00 85.56 97 ARG A CA 1
ATOM 740 C C . ARG A 1 97 ? -0.669 9.404 22.903 1.00 85.56 97 ARG A C 1
ATOM 742 O O . ARG A 1 97 ? -0.713 9.457 24.128 1.00 85.56 97 ARG A O 1
ATOM 749 N N . ARG A 1 98 ? 0.145 10.170 22.178 1.00 83.88 98 ARG A N 1
ATOM 750 C CA . ARG A 1 98 ? 1.140 11.083 22.763 1.00 83.88 98 ARG A CA 1
ATOM 751 C C . ARG A 1 98 ? 0.650 12.524 22.817 1.00 83.88 98 ARG A C 1
ATOM 753 O O . ARG A 1 98 ? 1.135 13.290 23.642 1.00 83.88 98 ARG A O 1
ATOM 760 N N . LEU A 1 99 ? -0.283 12.889 21.943 1.00 85.00 99 LEU A N 1
ATOM 761 C CA . LEU A 1 99 ? -0.792 14.248 21.810 1.00 85.00 99 LEU A CA 1
ATOM 762 C C . LEU A 1 99 ? -2.278 14.340 22.176 1.00 85.00 99 LEU A C 1
ATOM 764 O O . LEU A 1 99 ? -2.991 13.343 22.292 1.00 85.00 99 LEU A O 1
ATOM 768 N N . PHE A 1 100 ? -2.741 15.574 22.371 1.00 78.31 100 PHE A N 1
ATOM 769 C CA . PHE A 1 100 ? -4.149 15.878 22.605 1.00 78.31 100 PHE A CA 1
ATOM 770 C C . PHE A 1 100 ? -5.008 15.530 21.375 1.00 78.31 100 PHE A C 1
ATOM 772 O O . PHE A 1 100 ? -4.503 15.346 20.268 1.00 78.31 100 PHE A O 1
ATOM 779 N N . ALA A 1 101 ? -6.328 15.462 21.580 1.00 86.50 101 ALA A N 1
ATOM 780 C CA . ALA A 1 101 ? -7.319 15.201 20.534 1.00 86.50 101 ALA A CA 1
ATOM 781 C C . ALA A 1 101 ? -7.109 13.871 19.785 1.00 86.50 101 ALA A C 1
ATOM 783 O O . ALA A 1 101 ? -6.972 13.825 18.568 1.00 86.50 101 ALA A O 1
ATOM 784 N N . ARG A 1 102 ? -7.168 12.747 20.502 1.00 86.38 102 ARG A N 1
ATOM 785 C CA . ARG A 1 102 ? -7.078 11.399 19.913 1.00 86.38 102 ARG A CA 1
ATOM 786 C C . ARG A 1 102 ? -7.989 11.183 18.691 1.00 86.38 102 ARG A C 1
ATOM 788 O O . ARG A 1 102 ? -7.548 10.603 17.706 1.00 86.38 102 ARG A O 1
ATOM 795 N N . ALA A 1 103 ? -9.223 11.690 18.731 1.00 90.69 103 ALA A N 1
ATOM 796 C CA . ALA A 1 103 ? -10.161 11.601 17.609 1.00 90.69 103 ALA A CA 1
ATOM 797 C C . ALA A 1 103 ? -9.659 12.325 16.345 1.00 90.69 103 ALA A C 1
ATOM 799 O O . ALA A 1 103 ? -9.915 11.867 15.236 1.00 90.69 103 ALA A O 1
ATOM 800 N N . PHE A 1 104 ? -8.912 13.424 16.494 1.00 94.19 104 PHE A N 1
ATOM 801 C CA . PHE A 1 104 ? -8.274 14.105 15.367 1.00 94.19 104 PHE A CA 1
ATOM 802 C C . PHE A 1 104 ? -7.240 13.192 14.702 1.00 94.19 104 PHE A C 1
ATOM 804 O O . PHE A 1 104 ? -7.288 13.001 13.491 1.00 94.19 104 PHE A O 1
ATOM 811 N N . TRP A 1 105 ? -6.372 12.548 15.487 1.00 95.19 105 TRP A N 1
ATOM 812 C CA . TRP A 1 105 ? -5.373 11.615 14.956 1.00 95.19 105 TRP A CA 1
ATOM 813 C C . TRP A 1 105 ? -5.994 10.377 14.306 1.00 95.19 105 TRP A C 1
ATOM 815 O O . TRP A 1 105 ? -5.463 9.869 13.324 1.00 95.19 105 TRP A O 1
ATOM 825 N N . GLU A 1 106 ? -7.150 9.923 14.792 1.00 94.81 106 GLU A N 1
ATOM 826 C CA . GLU A 1 106 ? -7.901 8.834 14.159 1.00 94.81 106 GLU A CA 1
ATOM 827 C C . GLU A 1 106 ? -8.402 9.219 12.757 1.00 94.81 106 GLU A C 1
ATOM 829 O O . GLU A 1 106 ? -8.319 8.411 11.830 1.00 94.81 106 GLU A O 1
ATOM 834 N N . TRP A 1 107 ? -8.832 10.469 12.565 1.00 96.81 107 TRP A N 1
ATOM 835 C CA . TRP A 1 107 ? -9.151 11.003 11.239 1.00 96.81 107 TRP A CA 1
ATOM 836 C C . TRP A 1 107 ? -7.914 11.236 10.374 1.00 96.81 107 TRP A C 1
ATOM 838 O O . TRP A 1 107 ? -7.966 10.964 9.179 1.00 96.81 107 TRP A O 1
ATOM 848 N N . VAL A 1 108 ? -6.798 11.686 10.951 1.00 97.56 108 VAL A N 1
ATOM 849 C CA . VAL A 1 108 ? -5.522 11.834 10.230 1.00 97.56 108 VAL A CA 1
ATOM 850 C C . VAL A 1 108 ? -5.062 10.492 9.654 1.00 97.56 108 VAL A C 1
ATOM 852 O O . VAL A 1 108 ? -4.713 10.427 8.479 1.00 97.56 108 VAL A O 1
ATOM 855 N N . ILE A 1 109 ? -5.136 9.409 10.436 1.00 97.94 109 ILE A N 1
ATOM 856 C CA . ILE A 1 109 ? -4.815 8.051 9.967 1.00 97.94 109 ILE A CA 1
ATOM 857 C C . ILE A 1 109 ? -5.742 7.647 8.813 1.00 97.94 109 ILE A C 1
ATOM 859 O O . ILE A 1 109 ? -5.268 7.158 7.786 1.00 97.94 109 ILE A O 1
ATOM 863 N N . ALA A 1 110 ? -7.052 7.868 8.956 1.00 98.50 110 ALA A N 1
ATOM 864 C CA . ALA A 1 110 ? -8.030 7.498 7.936 1.00 98.50 110 ALA A CA 1
ATOM 865 C C . ALA A 1 110 ? -7.840 8.282 6.629 1.00 98.50 110 ALA A C 1
ATOM 867 O O . ALA A 1 110 ? -7.794 7.691 5.551 1.00 98.50 110 ALA A O 1
ATOM 868 N N . LEU A 1 111 ? -7.680 9.604 6.715 1.00 98.56 111 LEU A N 1
ATOM 869 C CA . LEU A 1 111 ? -7.496 10.473 5.553 1.00 98.56 111 LEU A CA 1
ATOM 870 C C . LEU A 1 111 ? -6.126 10.278 4.896 1.00 98.56 111 LEU A C 1
ATOM 872 O O . LEU A 1 111 ? -6.050 10.284 3.672 1.00 98.56 111 LEU A O 1
ATOM 876 N N . GLY A 1 112 ? -5.067 10.040 5.675 1.00 98.62 112 GLY A N 1
ATOM 877 C CA . GLY A 1 112 ? -3.757 9.659 5.144 1.00 98.62 112 GLY A CA 1
ATOM 878 C C . GLY A 1 112 ? -3.817 8.320 4.407 1.00 98.62 112 GLY A C 1
ATOM 879 O O . GLY A 1 112 ? -3.346 8.208 3.279 1.00 98.62 112 GLY A O 1
ATOM 880 N N . SER A 1 113 ? -4.500 7.323 4.977 1.00 98.75 113 SER A N 1
ATOM 881 C CA . SER A 1 113 ? -4.691 6.022 4.319 1.00 98.75 113 SER A CA 1
ATOM 882 C C . SER A 1 113 ? -5.497 6.146 3.020 1.00 98.75 113 SER A C 1
ATOM 884 O O . SER A 1 113 ? -5.139 5.544 2.006 1.00 98.75 113 SER A O 1
ATOM 886 N N . LEU A 1 114 ? -6.547 6.977 3.015 1.00 98.88 114 LEU A N 1
ATOM 887 C CA . LEU A 1 114 ? -7.313 7.294 1.807 1.00 98.88 114 LEU A CA 1
ATOM 888 C C . LEU A 1 114 ? -6.445 7.999 0.764 1.00 98.88 114 LEU A C 1
ATOM 890 O O . LEU A 1 114 ? -6.484 7.628 -0.406 1.00 98.88 114 LEU A O 1
ATOM 894 N N . GLY A 1 115 ? -5.643 8.976 1.184 1.00 98.81 115 GLY A N 1
ATOM 895 C CA . GLY A 1 115 ? -4.724 9.704 0.317 1.00 98.81 115 GLY A CA 1
ATOM 896 C C . GLY A 1 115 ? -3.735 8.779 -0.392 1.00 98.81 115 GLY A C 1
ATOM 897 O O . GLY A 1 115 ? -3.570 8.897 -1.603 1.00 98.81 115 GLY A O 1
ATOM 898 N N . VAL A 1 116 ? -3.169 7.789 0.312 1.00 98.81 116 VAL A N 1
ATOM 899 C CA . VAL A 1 116 ? -2.301 6.763 -0.297 1.00 98.81 116 VAL A CA 1
ATOM 900 C C . VAL A 1 116 ? -3.060 5.938 -1.343 1.00 98.81 116 VAL A C 1
ATOM 902 O O . VAL A 1 116 ? -2.558 5.740 -2.449 1.00 98.81 116 VAL A O 1
ATOM 905 N N . CYS A 1 117 ? -4.288 5.498 -1.043 1.00 98.81 117 CYS A N 1
ATOM 906 C CA . CYS A 1 117 ? -5.106 4.732 -1.993 1.00 98.81 117 CYS A CA 1
ATOM 907 C C . CYS A 1 117 ? -5.434 5.546 -3.255 1.00 98.81 117 CYS A C 1
ATOM 909 O O . CYS A 1 117 ? -5.296 5.050 -4.375 1.00 98.81 117 CYS A O 1
ATOM 911 N N . LEU A 1 118 ? -5.838 6.809 -3.083 1.00 98.81 118 LEU A N 1
ATOM 912 C CA . LEU A 1 118 ? -6.133 7.722 -4.188 1.00 98.81 118 LEU A CA 1
ATOM 913 C C . LEU A 1 118 ? -4.888 8.020 -5.021 1.00 98.81 118 LEU A C 1
ATOM 915 O O . LEU A 1 118 ? -4.967 8.030 -6.246 1.00 98.81 118 LEU A O 1
ATOM 919 N N . ALA A 1 119 ? -3.739 8.209 -4.378 1.00 98.69 119 ALA A N 1
ATOM 920 C CA . ALA A 1 119 ? -2.482 8.458 -5.061 1.00 98.69 119 ALA A CA 1
ATOM 921 C C . ALA A 1 119 ? -2.050 7.270 -5.931 1.00 98.69 119 ALA A C 1
ATOM 923 O O . ALA A 1 119 ? -1.687 7.471 -7.089 1.00 98.69 119 ALA A O 1
ATOM 924 N N . TRP A 1 120 ? -2.176 6.036 -5.430 1.00 98.31 120 TRP A N 1
ATOM 925 C CA . TRP A 1 120 ? -1.973 4.834 -6.245 1.00 98.31 120 TRP A CA 1
ATOM 926 C C . TRP A 1 120 ? -2.957 4.751 -7.409 1.00 98.31 120 TRP A C 1
ATOM 928 O O . TRP A 1 120 ? -2.552 4.456 -8.531 1.00 98.31 120 TRP A O 1
ATOM 938 N N . GLY A 1 121 ? -4.233 5.056 -7.166 1.00 98.00 121 GLY A N 1
ATOM 939 C CA . GLY A 1 121 ? -5.254 5.109 -8.208 1.00 98.00 121 GLY A CA 1
ATOM 940 C C . GLY A 1 121 ? -4.893 6.066 -9.343 1.00 98.00 121 GLY A C 1
ATOM 941 O O . GLY A 1 121 ? -4.897 5.683 -10.512 1.00 98.00 121 GLY A O 1
ATOM 942 N N . LEU A 1 122 ? -4.517 7.295 -8.984 1.00 98.38 122 LEU A N 1
ATOM 943 C CA . LEU A 1 122 ? -4.085 8.336 -9.913 1.00 98.38 122 LEU A CA 1
ATOM 944 C C . LEU A 1 122 ? -2.811 7.946 -10.662 1.00 98.38 122 LEU A C 1
ATOM 946 O O . LEU A 1 122 ? -2.762 8.093 -11.879 1.00 98.38 122 LEU A O 1
ATOM 950 N N . PHE A 1 123 ? -1.809 7.420 -9.956 1.00 97.12 123 PHE A N 1
ATOM 951 C CA . PHE A 1 123 ? -0.545 7.001 -10.553 1.00 97.12 123 PHE A CA 1
ATOM 952 C C . PHE A 1 123 ? -0.763 5.895 -11.590 1.00 97.12 123 PHE A C 1
ATOM 954 O O . PHE A 1 123 ? -0.363 6.029 -12.742 1.00 97.12 123 PHE A O 1
ATOM 961 N N . LEU A 1 124 ? -1.461 4.823 -11.213 1.00 95.56 124 LEU A N 1
ATOM 962 C CA . LEU A 1 124 ? -1.689 3.673 -12.087 1.00 95.56 124 LEU A CA 1
ATOM 963 C C . LEU A 1 124 ? -2.605 4.000 -13.274 1.00 95.56 124 LEU A C 1
ATOM 965 O O . LEU A 1 124 ? -2.374 3.513 -14.379 1.00 95.56 124 LEU A O 1
ATOM 969 N N . ALA A 1 125 ? -3.617 4.846 -13.070 1.00 95.00 125 ALA A N 1
ATOM 970 C CA . ALA A 1 125 ? -4.448 5.353 -14.156 1.00 95.00 125 ALA A CA 1
ATOM 971 C C . ALA A 1 125 ? -3.648 6.237 -15.122 1.00 95.00 125 ALA A C 1
ATOM 973 O O . ALA A 1 125 ? -3.783 6.087 -16.335 1.00 95.00 125 ALA A O 1
ATOM 974 N N . GLY A 1 126 ? -2.789 7.111 -14.591 1.00 94.38 126 GLY A N 1
ATOM 975 C CA . GLY A 1 126 ? -1.927 7.990 -15.376 1.00 94.38 126 GLY A CA 1
ATOM 976 C C . GLY A 1 126 ? -0.918 7.224 -16.230 1.00 94.38 126 GLY A C 1
ATOM 977 O O . GLY A 1 126 ? -0.754 7.552 -17.403 1.00 94.38 126 GLY A O 1
ATOM 978 N N . LEU A 1 127 ? -0.327 6.139 -15.708 1.00 92.00 127 LEU A N 1
ATOM 979 C CA . LEU A 1 127 ? 0.514 5.231 -16.505 1.00 92.00 127 LEU A CA 1
ATOM 980 C C . LEU A 1 127 ? -0.227 4.684 -17.733 1.00 92.00 127 LEU A C 1
ATOM 982 O O . LEU A 1 127 ? 0.347 4.595 -18.814 1.00 92.00 127 LEU A O 1
ATOM 986 N N . ALA A 1 128 ? -1.507 4.350 -17.572 1.00 90.62 128 ALA A N 1
ATOM 987 C CA . ALA A 1 128 ? -2.376 3.848 -18.635 1.00 90.62 128 ALA A CA 1
ATOM 988 C C . ALA A 1 128 ? -3.043 4.939 -19.484 1.00 90.62 128 ALA A C 1
ATOM 990 O O . ALA A 1 128 ? -3.859 4.620 -20.347 1.00 90.62 128 ALA A O 1
ATOM 991 N N . GLY A 1 129 ? -2.689 6.212 -19.282 1.00 91.38 129 GLY A N 1
ATOM 992 C CA . GLY A 1 129 ? -3.239 7.329 -20.049 1.00 91.38 129 GLY A CA 1
ATOM 993 C C . GLY A 1 129 ? -4.713 7.618 -19.752 1.00 91.38 129 GLY A C 1
ATOM 994 O O . GLY A 1 129 ? -5.383 8.279 -20.546 1.00 91.38 129 GLY A O 1
ATOM 995 N N . PHE A 1 130 ? -5.243 7.127 -18.628 1.00 94.56 130 PHE A N 1
ATOM 996 C CA . PHE A 1 130 ? -6.608 7.419 -18.209 1.00 94.56 130 PHE A CA 1
ATOM 997 C C . PHE A 1 130 ? -6.722 8.797 -17.552 1.00 94.56 130 PHE A C 1
ATOM 999 O O . PHE A 1 130 ? -5.767 9.362 -17.020 1.00 94.56 130 PHE A O 1
ATOM 1006 N N . SER A 1 131 ? -7.937 9.343 -17.576 1.00 95.94 131 SER A N 1
ATOM 1007 C CA . SER A 1 131 ? -8.229 10.671 -17.044 1.00 95.94 131 SER A CA 1
ATOM 1008 C C . SER A 1 131 ? -8.206 10.716 -15.512 1.00 95.94 131 SER A C 1
ATOM 1010 O O . SER A 1 131 ? -8.396 9.712 -14.823 1.00 95.94 131 SER A O 1
ATOM 1012 N N . PHE A 1 132 ? -8.047 11.923 -14.964 1.00 96.50 132 PHE A N 1
ATOM 1013 C CA . PHE A 1 132 ? -8.043 12.156 -13.518 1.00 96.50 132 PHE A CA 1
ATOM 1014 C C . PHE A 1 132 ? -9.283 11.589 -12.785 1.00 96.50 132 PHE A C 1
ATOM 1016 O O . PHE A 1 132 ? -9.095 10.897 -11.782 1.00 96.50 132 PHE A O 1
ATOM 1023 N N . PRO A 1 133 ? -10.536 11.767 -13.271 1.00 97.88 133 PRO A N 1
ATOM 1024 C CA . PRO A 1 133 ? -11.703 11.150 -12.635 1.00 97.88 133 PRO A CA 1
ATOM 1025 C C . PRO A 1 133 ? -11.636 9.620 -12.592 1.00 97.88 133 PRO A C 1
ATOM 1027 O O . PRO A 1 133 ? -12.026 9.020 -11.593 1.00 97.88 133 PRO A O 1
ATOM 1030 N N . PHE A 1 134 ? -11.107 8.983 -13.642 1.00 96.88 134 PHE A N 1
ATOM 1031 C CA . PHE A 1 134 ? -10.907 7.536 -13.647 1.00 96.88 134 PHE A CA 1
ATOM 1032 C C . PHE A 1 134 ? -9.867 7.119 -12.602 1.00 96.88 134 PHE A C 1
ATOM 1034 O O . PHE A 1 134 ? -10.096 6.163 -11.867 1.00 96.88 134 PHE A O 1
ATOM 1041 N N . GLY A 1 135 ? -8.767 7.865 -12.472 1.00 97.56 135 GLY A N 1
ATOM 1042 C CA . GLY A 1 135 ? -7.768 7.619 -11.431 1.00 97.56 135 GLY A CA 1
ATOM 1043 C C . GLY A 1 135 ? -8.329 7.727 -10.012 1.00 97.56 135 GLY A C 1
ATOM 1044 O O . GLY A 1 135 ? -8.006 6.893 -9.167 1.00 97.56 135 GLY A O 1
ATOM 1045 N N . LEU A 1 136 ? -9.242 8.670 -9.756 1.00 98.38 136 LEU A N 1
ATOM 1046 C CA . LEU A 1 136 ? -9.956 8.739 -8.476 1.00 98.38 136 LEU A CA 1
ATOM 1047 C C . LEU A 1 136 ? -10.851 7.516 -8.244 1.00 98.38 136 LEU A C 1
ATOM 1049 O O . LEU A 1 136 ? -10.801 6.927 -7.167 1.00 98.38 136 LEU A O 1
ATOM 1053 N N . LEU A 1 137 ? -11.636 7.099 -9.244 1.00 98.38 137 LEU A N 1
ATOM 1054 C CA . LEU A 1 137 ? -12.467 5.892 -9.146 1.00 98.38 137 LEU A CA 1
ATOM 1055 C C . LEU A 1 137 ? -11.619 4.643 -8.892 1.00 98.38 137 LEU A C 1
ATOM 1057 O O . LEU A 1 137 ? -11.978 3.805 -8.065 1.00 98.38 137 LEU A O 1
ATOM 1061 N N . TYR A 1 138 ? -10.470 4.541 -9.558 1.00 97.81 138 TYR A N 1
ATOM 1062 C CA . TYR A 1 138 ? -9.537 3.444 -9.357 1.00 97.81 138 TYR A CA 1
ATOM 1063 C C . TYR A 1 138 ? -8.916 3.471 -7.955 1.00 97.81 138 TYR A C 1
ATOM 1065 O O . TYR A 1 138 ? -8.816 2.438 -7.297 1.00 97.81 138 TYR A O 1
ATOM 1073 N N . GLY A 1 139 ? -8.597 4.656 -7.435 1.00 98.56 139 GLY A N 1
ATOM 1074 C CA . GLY A 1 139 ? -8.143 4.832 -6.057 1.00 98.56 139 GLY A CA 1
ATOM 1075 C C . GLY A 1 139 ? -9.197 4.447 -5.017 1.0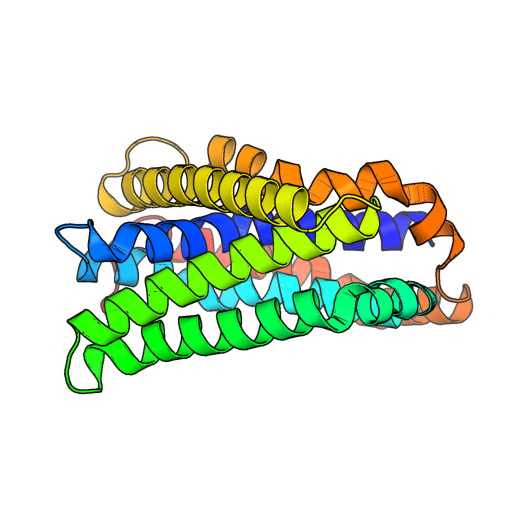0 98.56 139 GLY A C 1
ATOM 1076 O O . GLY A 1 139 ? -8.873 3.829 -4.005 1.00 98.56 139 GLY A O 1
ATOM 1077 N N . LEU A 1 140 ? -10.474 4.742 -5.279 1.00 98.69 140 LEU A N 1
ATOM 1078 C CA . LEU A 1 140 ? -11.590 4.305 -4.435 1.00 98.69 140 LEU A CA 1
ATOM 1079 C C . LEU A 1 140 ? -11.799 2.786 -4.491 1.00 98.69 140 LEU A C 1
ATOM 1081 O O . LEU A 1 140 ? -12.106 2.179 -3.466 1.00 98.69 140 LEU A O 1
ATOM 1085 N N . LEU A 1 141 ? -11.591 2.157 -5.652 1.00 98.38 141 LEU A N 1
ATOM 1086 C CA . LEU A 1 141 ? -11.576 0.698 -5.770 1.00 98.38 141 LEU A CA 1
ATOM 1087 C C . LEU A 1 141 ? -10.451 0.090 -4.920 1.00 98.38 141 LEU A C 1
ATOM 1089 O O . LEU A 1 141 ? -10.705 -0.846 -4.164 1.00 98.38 141 LEU A O 1
ATOM 1093 N N . ILE A 1 142 ? -9.234 0.642 -4.998 1.00 98.69 142 ILE A N 1
ATOM 1094 C CA . ILE A 1 142 ? -8.099 0.224 -4.158 1.00 98.69 142 ILE A CA 1
ATOM 1095 C C . ILE A 1 142 ? -8.460 0.366 -2.676 1.00 98.69 142 ILE A C 1
ATOM 1097 O O . ILE A 1 142 ? -8.306 -0.587 -1.915 1.00 98.69 142 ILE A O 1
ATOM 1101 N N . ALA A 1 143 ? -9.025 1.509 -2.275 1.00 98.81 143 ALA A N 1
ATOM 1102 C CA . ALA A 1 143 ? -9.470 1.738 -0.903 1.00 98.81 143 ALA A CA 1
ATOM 1103 C C . ALA A 1 143 ? -10.511 0.699 -0.451 1.00 98.81 143 ALA A C 1
ATOM 1105 O O . ALA A 1 143 ? -10.415 0.177 0.656 1.00 98.81 143 ALA A O 1
ATOM 1106 N N . ALA A 1 144 ? -11.478 0.344 -1.302 1.00 98.75 144 ALA A N 1
ATOM 1107 C CA . ALA A 1 144 ? -12.483 -0.670 -0.988 1.00 98.75 144 ALA A CA 1
ATOM 1108 C C . ALA A 1 144 ? -11.872 -2.074 -0.814 1.00 98.75 144 ALA A C 1
ATOM 1110 O O . ALA A 1 144 ? -12.234 -2.793 0.123 1.00 98.75 144 ALA A O 1
ATOM 1111 N N . LEU A 1 145 ? -10.922 -2.456 -1.675 1.00 98.69 145 LEU A N 1
ATOM 1112 C CA . LEU A 1 145 ? -10.183 -3.719 -1.559 1.00 98.69 145 LEU A CA 1
ATOM 1113 C C . LEU A 1 145 ? -9.354 -3.762 -0.271 1.00 98.69 145 LEU A C 1
ATOM 1115 O O . LEU A 1 145 ? -9.372 -4.767 0.442 1.00 98.69 145 LEU A O 1
ATOM 1119 N N . PHE A 1 146 ? -8.684 -2.661 0.065 1.00 98.81 146 PHE A N 1
ATOM 1120 C CA . PHE A 1 146 ? -7.908 -2.535 1.295 1.00 98.81 146 PHE A CA 1
ATOM 1121 C C . PHE A 1 146 ? -8.802 -2.560 2.531 1.00 98.81 146 PHE A C 1
ATOM 1123 O O . PHE A 1 1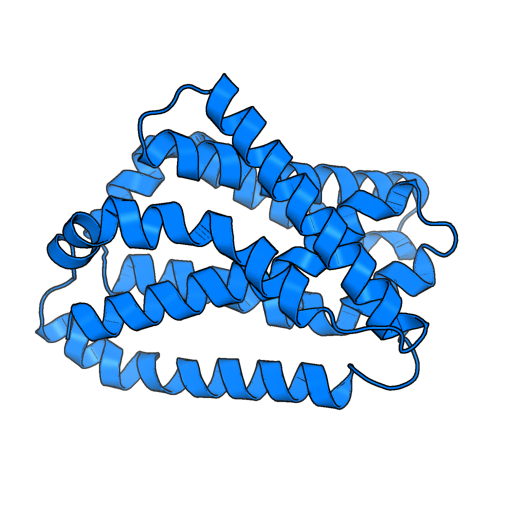46 ? -8.506 -3.298 3.461 1.00 98.81 146 PHE A O 1
ATOM 1130 N N . VAL A 1 147 ? -9.954 -1.884 2.536 1.00 98.75 147 VAL A N 1
ATOM 1131 C CA . VAL A 1 147 ? -10.946 -1.978 3.625 1.00 98.75 147 VAL A CA 1
ATOM 1132 C C . VAL A 1 147 ? -11.412 -3.421 3.835 1.00 98.75 147 VAL A C 1
ATOM 1134 O O . VAL A 1 147 ? -11.461 -3.898 4.972 1.00 98.75 147 VAL A O 1
ATOM 1137 N N . LEU A 1 148 ? -11.721 -4.146 2.755 1.00 98.38 148 LEU A N 1
ATOM 1138 C CA . LEU A 1 148 ? -12.073 -5.564 2.832 1.00 98.38 148 LEU A CA 1
ATOM 1139 C C . LEU A 1 148 ? -10.922 -6.392 3.425 1.00 98.38 148 LEU A C 1
ATOM 1141 O O . LEU A 1 148 ? -11.153 -7.257 4.275 1.00 98.38 148 LEU A O 1
ATOM 1145 N N . HIS A 1 149 ? -9.690 -6.127 2.994 1.00 98.69 149 HIS A N 1
ATOM 1146 C CA . HIS A 1 149 ? -8.510 -6.828 3.478 1.00 98.69 149 HIS A CA 1
ATOM 1147 C C . HIS A 1 149 ? -8.213 -6.529 4.954 1.00 98.69 149 HIS A C 1
ATOM 1149 O O . HIS A 1 149 ? -8.101 -7.467 5.742 1.00 98.69 149 HIS A O 1
ATOM 1155 N N . GLY A 1 150 ? -8.222 -5.257 5.353 1.00 98.31 150 GLY A N 1
ATOM 1156 C CA . GLY A 1 150 ? -8.060 -4.795 6.730 1.00 98.31 150 GLY A CA 1
ATOM 1157 C C . GLY A 1 150 ? -9.115 -5.369 7.670 1.00 98.31 150 GLY A C 1
ATOM 1158 O O . GLY A 1 150 ? -8.780 -5.872 8.740 1.00 98.31 150 GLY A O 1
ATOM 1159 N N . ARG A 1 151 ? -10.387 -5.418 7.253 1.00 97.56 151 ARG A N 1
ATOM 1160 C CA . ARG A 1 151 ? -11.442 -6.069 8.044 1.00 97.56 151 ARG A CA 1
ATOM 1161 C C . ARG A 1 151 ? -11.156 -7.554 8.270 1.00 97.56 151 ARG A C 1
ATOM 1163 O O . ARG A 1 151 ? -11.246 -8.025 9.398 1.00 97.56 151 ARG A O 1
ATOM 1170 N N . ARG A 1 152 ? -10.784 -8.291 7.217 1.00 97.75 152 ARG A N 1
ATOM 1171 C CA . ARG A 1 152 ? -10.450 -9.723 7.339 1.00 97.75 152 ARG A CA 1
ATOM 1172 C C . ARG A 1 152 ? -9.183 -9.967 8.145 1.00 97.75 152 ARG A C 1
ATOM 1174 O O . ARG A 1 152 ? -9.110 -10.967 8.853 1.00 97.75 152 ARG A O 1
ATOM 1181 N N . PHE A 1 153 ? -8.214 -9.062 8.065 1.00 97.56 153 PHE A N 1
ATOM 1182 C CA . PHE A 1 153 ? -7.041 -9.088 8.924 1.00 97.56 153 PHE A CA 1
ATOM 1183 C C . PHE A 1 153 ? -7.432 -8.917 10.396 1.00 97.56 153 PHE A C 1
ATOM 1185 O O . PHE A 1 153 ? -6.993 -9.712 11.222 1.00 97.56 153 PHE A O 1
ATOM 1192 N N . LEU A 1 154 ? -8.301 -7.955 10.731 1.00 96.38 154 LEU A N 1
ATOM 1193 C CA . LEU A 1 154 ? -8.792 -7.779 12.102 1.00 96.38 154 LEU A CA 1
ATOM 1194 C C . LEU A 1 154 ? -9.578 -8.998 12.597 1.00 96.38 154 LEU A C 1
ATOM 1196 O O . LEU A 1 154 ? -9.340 -9.440 13.718 1.00 96.38 154 LEU A O 1
ATOM 1200 N N . ASP A 1 155 ? -10.457 -9.581 11.777 1.00 95.25 155 ASP A N 1
ATOM 1201 C CA . ASP A 1 155 ? -11.194 -10.801 12.139 1.00 95.25 155 ASP A CA 1
ATOM 1202 C C . ASP A 1 155 ? -10.217 -11.932 12.510 1.00 95.25 155 ASP A C 1
ATOM 1204 O O . ASP A 1 155 ? -10.309 -12.515 13.599 1.00 95.25 155 ASP A O 1
ATOM 1208 N N . TRP A 1 156 ? -9.216 -12.177 11.660 1.00 95.88 156 TRP A N 1
ATOM 1209 C CA . TRP A 1 156 ? -8.171 -13.167 11.911 1.00 95.88 156 TRP A CA 1
ATOM 1210 C C . TRP A 1 156 ? -7.362 -12.836 13.169 1.00 95.88 156 TRP A C 1
ATOM 1212 O O . TRP A 1 156 ? -7.182 -13.692 14.038 1.00 95.88 156 TRP A O 1
ATOM 1222 N N . ARG A 1 157 ? -6.907 -11.587 13.306 1.00 94.12 157 ARG A N 1
ATOM 1223 C CA . ARG A 1 157 ? -5.963 -11.177 14.350 1.00 94.12 157 ARG A CA 1
ATOM 1224 C C . ARG A 1 157 ? -6.599 -11.055 15.730 1.00 94.12 157 ARG A C 1
ATOM 1226 O O . ARG A 1 157 ? -5.921 -11.299 16.731 1.00 94.12 157 ARG A O 1
ATOM 1233 N N . LEU A 1 158 ? -7.867 -10.647 15.791 1.00 93.44 158 LEU A N 1
ATOM 1234 C CA . LEU A 1 158 ? -8.573 -10.344 17.036 1.00 93.44 158 LEU A CA 1
ATOM 1235 C C . LEU A 1 158 ? -9.454 -11.488 17.530 1.00 93.44 158 LEU A C 1
ATOM 1237 O O . LEU A 1 158 ? -9.610 -11.627 18.744 1.00 93.44 158 LEU A O 1
ATOM 1241 N N . THR A 1 159 ? -10.025 -12.276 16.615 1.00 90.81 159 THR A N 1
ATOM 1242 C CA . THR A 1 159 ? -10.975 -13.353 16.946 1.00 90.81 159 THR A CA 1
ATOM 1243 C C . THR A 1 159 ? -10.471 -14.744 16.561 1.00 90.81 159 THR A C 1
ATOM 1245 O O . THR A 1 159 ? -11.035 -15.738 17.008 1.00 90.81 159 THR A O 1
ATOM 1248 N N . GLY A 1 160 ? -9.405 -14.840 15.756 1.00 87.38 160 GLY A N 1
ATOM 1249 C CA . GLY A 1 160 ? -8.934 -16.105 15.184 1.00 87.38 160 GLY A CA 1
ATOM 1250 C C . GLY A 1 160 ? -9.774 -16.594 13.998 1.00 87.38 160 GLY A C 1
ATOM 1251 O O . GLY A 1 160 ? -9.577 -17.717 13.535 1.00 87.38 160 GLY A O 1
ATOM 1252 N N . GLY A 1 161 ? -10.719 -15.780 13.518 1.00 89.50 161 GLY A N 1
ATOM 1253 C CA . GLY A 1 161 ? -11.673 -16.142 12.476 1.00 89.50 161 GLY A CA 1
ATOM 1254 C C . GLY A 1 161 ? -11.151 -15.905 11.058 1.00 89.50 161 GLY A C 1
ATOM 1255 O O . GLY A 1 161 ? -10.764 -14.795 10.703 1.00 89.50 161 GLY A O 1
ATOM 1256 N N . GLY A 1 162 ? -11.227 -16.936 10.212 1.00 88.50 162 GLY A N 1
ATOM 1257 C CA . GLY A 1 162 ? -10.893 -16.842 8.787 1.00 88.50 162 GLY A CA 1
ATOM 1258 C C . GLY A 1 162 ? -9.401 -16.630 8.500 1.00 88.50 162 GLY A C 1
ATOM 1259 O O . GLY A 1 162 ? -8.559 -16.664 9.391 1.00 88.50 162 GLY A O 1
ATOM 1260 N N . SER A 1 163 ? -9.067 -16.443 7.222 1.00 92.50 163 SER A N 1
ATOM 1261 C CA . SER A 1 163 ? -7.704 -16.153 6.764 1.00 92.50 163 SER A CA 1
ATOM 1262 C C . SER A 1 163 ? -7.696 -14.890 5.900 1.00 92.50 163 SER A C 1
ATOM 1264 O O . SER A 1 163 ? -8.569 -14.756 5.036 1.00 92.50 163 SER A O 1
ATOM 1266 N N . PRO A 1 164 ? -6.713 -13.985 6.071 1.00 95.69 164 PRO A N 1
ATOM 1267 C CA . PRO A 1 164 ? -6.588 -12.792 5.242 1.00 95.69 164 PRO A CA 1
ATOM 1268 C C . PRO A 1 164 ? -5.968 -13.081 3.862 1.00 95.69 164 PRO A C 1
ATOM 1270 O O . PRO A 1 164 ? -5.858 -12.167 3.055 1.00 95.69 164 PRO A O 1
ATOM 1273 N N . LEU A 1 165 ? -5.577 -14.327 3.554 1.00 95.38 165 LEU A N 1
ATOM 1274 C CA . LEU A 1 165 ? -4.846 -14.665 2.322 1.00 95.38 165 LEU A CA 1
ATOM 1275 C C . LEU A 1 165 ? -5.608 -14.317 1.037 1.00 95.38 165 LEU A C 1
ATOM 1277 O O . LEU A 1 165 ? -5.041 -13.712 0.132 1.00 95.38 165 LEU A O 1
ATOM 1281 N N . VAL A 1 166 ? -6.894 -14.673 0.955 1.00 97.25 166 VAL A N 1
ATOM 1282 C CA . VAL A 1 166 ? -7.708 -14.405 -0.246 1.00 97.25 166 VAL A CA 1
ATOM 1283 C C . VAL A 1 166 ? -7.871 -12.905 -0.457 1.00 97.25 166 VAL A C 1
ATOM 1285 O O . VAL A 1 166 ? -7.726 -12.416 -1.573 1.00 97.25 166 VAL A O 1
ATOM 1288 N N . THR A 1 167 ? -8.137 -12.156 0.613 1.00 97.94 167 THR A N 1
ATOM 1289 C CA . THR A 1 167 ? -8.274 -10.703 0.503 1.00 97.94 167 THR A CA 1
ATOM 1290 C C . THR A 1 167 ? -6.940 -10.009 0.263 1.00 97.94 167 THR A C 1
ATOM 1292 O O . THR A 1 167 ? -6.943 -8.985 -0.403 1.00 97.94 167 THR A O 1
ATOM 1295 N N . GLY A 1 168 ? -5.818 -10.587 0.699 1.00 97.44 168 GLY A N 1
ATOM 1296 C CA . GLY A 1 168 ? -4.476 -10.110 0.355 1.00 97.44 168 GLY A CA 1
ATOM 1297 C C . GLY A 1 168 ? -4.163 -10.296 -1.129 1.00 97.44 168 GLY A C 1
ATOM 1298 O O . GLY A 1 168 ? -3.677 -9.377 -1.781 1.00 97.44 168 GLY A O 1
ATOM 1299 N N . ALA A 1 169 ? -4.536 -11.443 -1.707 1.00 97.69 169 ALA A N 1
ATOM 1300 C CA . ALA A 1 169 ? -4.426 -11.659 -3.149 1.00 97.69 169 ALA A CA 1
ATOM 1301 C C . ALA A 1 169 ? -5.296 -10.667 -3.943 1.00 97.69 169 ALA A C 1
ATOM 1303 O O . ALA A 1 169 ? -4.835 -10.106 -4.933 1.00 97.69 169 ALA A O 1
ATOM 1304 N N . LEU A 1 170 ? -6.525 -10.399 -3.481 1.00 97.62 170 LEU A N 1
ATOM 1305 C CA . LEU A 1 170 ? -7.397 -9.381 -4.081 1.00 97.62 170 LEU A CA 1
ATOM 1306 C C . LEU A 1 170 ? -6.824 -7.964 -3.934 1.00 97.62 170 LEU A C 1
ATOM 1308 O O . LEU A 1 170 ? -6.869 -7.192 -4.887 1.00 97.62 170 LEU A O 1
ATOM 1312 N N . ALA A 1 171 ? -6.251 -7.635 -2.775 1.00 97.75 171 ALA A N 1
ATOM 1313 C CA . ALA A 1 171 ? -5.592 -6.357 -2.520 1.00 97.75 171 ALA A CA 1
ATOM 1314 C C . ALA A 1 171 ? -4.382 -6.133 -3.439 1.00 97.75 171 ALA A C 1
ATOM 1316 O O . ALA A 1 171 ? -4.093 -4.992 -3.775 1.00 97.75 171 ALA A O 1
ATOM 1317 N N . ALA A 1 172 ? -3.724 -7.201 -3.900 1.00 97.44 172 ALA A N 1
ATOM 1318 C CA . ALA A 1 172 ? -2.608 -7.131 -4.839 1.00 97.44 172 ALA A CA 1
ATOM 1319 C C . ALA A 1 172 ? -3.007 -7.022 -6.319 1.00 97.44 172 ALA A C 1
ATOM 1321 O O . ALA A 1 172 ? -2.163 -6.681 -7.145 1.00 97.44 172 ALA A O 1
ATOM 1322 N N . VAL A 1 173 ? -4.273 -7.260 -6.684 1.00 96.81 173 VAL A N 1
ATOM 1323 C CA . VAL A 1 173 ? -4.738 -7.163 -8.084 1.00 96.81 173 VAL A CA 1
ATOM 1324 C C . VAL A 1 173 ? -4.398 -5.815 -8.739 1.00 96.81 173 VAL A C 1
ATOM 1326 O O . VAL A 1 173 ? -3.941 -5.832 -9.883 1.00 96.81 173 VAL A O 1
ATOM 1329 N N . PRO A 1 174 ? -4.534 -4.654 -8.067 1.00 95.31 174 PRO A N 1
ATOM 1330 C CA . PRO A 1 174 ? -4.176 -3.373 -8.665 1.00 95.31 174 PRO A CA 1
ATOM 1331 C C . PRO A 1 174 ? -2.710 -3.268 -9.110 1.00 95.31 174 PRO A C 1
ATOM 1333 O O . PRO A 1 174 ? -2.424 -2.604 -10.109 1.00 95.31 174 PRO A O 1
ATOM 1336 N N . ALA A 1 175 ? -1.793 -3.969 -8.432 1.00 92.81 175 ALA A N 1
ATOM 1337 C CA . ALA A 1 175 ? -0.380 -4.033 -8.804 1.00 92.81 175 ALA A CA 1
ATOM 1338 C C . ALA A 1 175 ? -0.143 -4.763 -10.136 1.00 92.81 175 ALA A C 1
ATOM 1340 O O . ALA A 1 175 ? 0.915 -4.605 -10.739 1.00 92.81 175 ALA A O 1
ATOM 1341 N N . LEU A 1 176 ? -1.110 -5.538 -10.636 1.00 91.31 176 LEU A N 1
ATOM 1342 C CA . LEU A 1 176 ? -0.975 -6.242 -11.911 1.00 91.31 176 LEU A CA 1
ATOM 1343 C C . LEU A 1 176 ? -1.055 -5.304 -13.119 1.00 91.31 176 LEU A C 1
ATOM 1345 O O . LEU A 1 176 ? -0.536 -5.653 -14.174 1.00 91.31 176 LEU A O 1
ATOM 1349 N N . VAL A 1 177 ? -1.649 -4.113 -12.984 1.00 87.06 177 VAL A N 1
ATOM 1350 C CA . VAL A 1 177 ? -1.721 -3.128 -14.078 1.00 87.06 177 VAL A CA 1
ATOM 1351 C C . VAL A 1 177 ? -0.328 -2.773 -14.620 1.00 87.06 177 VAL A C 1
ATOM 1353 O O . VAL A 1 177 ? -0.102 -2.996 -15.811 1.00 87.06 177 VAL A O 1
ATOM 1356 N N . PRO A 1 178 ? 0.636 -2.295 -13.803 1.00 83.94 178 PRO A N 1
ATOM 1357 C CA . PRO A 1 178 ? 1.987 -2.014 -14.283 1.00 83.94 178 PRO A CA 1
ATOM 1358 C C . PRO A 1 178 ? 2.724 -3.289 -14.722 1.00 83.94 178 PRO A C 1
ATOM 1360 O O . PRO A 1 178 ? 3.468 -3.264 -15.698 1.00 83.94 178 PRO A O 1
ATOM 1363 N N . LEU A 1 179 ? 2.486 -4.420 -14.051 1.00 89.50 179 LEU A N 1
ATOM 1364 C CA . LEU A 1 179 ? 3.207 -5.669 -14.313 1.00 89.50 179 LEU A CA 1
ATOM 1365 C C . LEU A 1 179 ? 2.757 -6.390 -15.584 1.00 89.50 179 LEU A C 1
ATOM 1367 O O . LEU A 1 179 ? 3.558 -7.076 -16.200 1.00 89.50 179 LEU A O 1
ATOM 1371 N N . VAL A 1 180 ? 1.500 -6.262 -15.993 1.00 90.31 180 VAL A N 1
ATOM 1372 C CA . VAL A 1 180 ? 0.986 -6.907 -17.209 1.00 90.31 180 VAL A CA 1
ATOM 1373 C C . VAL A 1 180 ? 0.905 -5.897 -18.346 1.00 90.31 180 VAL A C 1
ATOM 1375 O O . VAL A 1 180 ? 1.384 -6.171 -19.442 1.00 90.31 180 VAL A O 1
ATOM 1378 N N . GLY A 1 181 ? 0.356 -4.709 -18.080 1.00 87.06 181 GLY A N 1
ATOM 1379 C CA . GLY A 1 181 ? 0.148 -3.676 -19.094 1.00 87.06 181 GLY A CA 1
ATOM 1380 C C . GLY A 1 181 ? 1.441 -3.053 -19.620 1.00 87.06 181 GLY A C 1
ATOM 1381 O O . GLY A 1 181 ? 1.472 -2.603 -20.761 1.00 87.06 181 GLY A O 1
ATOM 1382 N N . PHE A 1 182 ? 2.516 -3.061 -18.821 1.00 88.50 182 PHE A N 1
ATOM 1383 C CA . PHE A 1 182 ? 3.770 -2.371 -19.146 1.00 88.50 182 PHE A CA 1
ATOM 1384 C C . PHE A 1 182 ? 5.008 -3.265 -19.052 1.00 88.50 182 PHE A C 1
ATOM 1386 O O . PHE A 1 182 ? 6.122 -2.752 -19.111 1.00 88.50 182 PHE A O 1
ATOM 1393 N N . ALA A 1 183 ? 4.849 -4.592 -18.967 1.00 91.94 183 ALA A N 1
ATOM 1394 C CA . ALA A 1 183 ? 5.966 -5.534 -18.837 1.00 91.94 183 ALA A CA 1
ATOM 1395 C C . ALA A 1 183 ? 7.072 -5.289 -19.873 1.00 91.94 183 ALA A C 1
ATOM 1397 O O . ALA A 1 183 ? 8.238 -5.136 -19.520 1.00 91.94 183 ALA A O 1
ATOM 1398 N N . GLY A 1 184 ? 6.695 -5.202 -21.154 1.00 91.69 184 GLY A N 1
ATOM 1399 C CA . GLY A 1 184 ? 7.642 -4.982 -22.247 1.00 91.69 184 GLY A CA 1
ATOM 1400 C C . GLY A 1 184 ? 8.361 -3.637 -22.147 1.00 91.69 184 GLY A C 1
ATOM 1401 O O . GLY A 1 184 ? 9.565 -3.573 -22.373 1.00 91.69 184 GLY A O 1
ATOM 1402 N N . ALA A 1 185 ? 7.646 -2.581 -21.747 1.00 90.12 185 ALA A N 1
ATOM 1403 C CA . ALA A 1 185 ? 8.232 -1.259 -21.552 1.00 90.12 185 ALA A CA 1
ATOM 1404 C C . ALA A 1 185 ? 9.206 -1.246 -20.366 1.00 90.12 185 ALA A C 1
ATOM 1406 O O . ALA A 1 185 ? 10.304 -0.720 -20.498 1.00 90.12 185 ALA A O 1
ATOM 1407 N N . VAL A 1 186 ? 8.847 -1.860 -19.236 1.00 91.94 186 VAL A N 1
ATOM 1408 C CA . VAL A 1 186 ? 9.719 -1.936 -18.054 1.00 91.94 186 VAL A CA 1
ATOM 1409 C C . VAL A 1 186 ? 10.972 -2.750 -18.368 1.00 91.94 186 VAL A C 1
ATOM 1411 O O . VAL A 1 186 ? 12.080 -2.265 -18.169 1.00 91.94 186 VAL A O 1
ATOM 1414 N N . VAL A 1 187 ? 10.818 -3.954 -18.928 1.00 94.00 187 VAL A N 1
ATOM 1415 C CA . VAL A 1 187 ? 11.950 -4.820 -19.296 1.00 94.00 187 VAL A CA 1
ATOM 1416 C C . VAL A 1 187 ? 12.852 -4.144 -20.332 1.00 94.00 187 VAL A C 1
ATOM 1418 O O . VAL A 1 187 ? 14.067 -4.156 -20.170 1.00 94.00 187 VAL A O 1
ATOM 1421 N N . GLY A 1 188 ? 12.276 -3.490 -21.345 1.00 93.19 188 GLY A N 1
ATOM 1422 C CA . GLY A 1 188 ? 13.037 -2.760 -22.364 1.00 93.19 188 GLY A CA 1
ATOM 1423 C C . GLY A 1 188 ? 13.785 -1.527 -21.842 1.00 93.19 188 GLY A C 1
ATOM 1424 O O . GLY A 1 188 ? 14.684 -1.036 -22.517 1.00 93.19 188 GLY A O 1
ATOM 1425 N N . ASN A 1 189 ? 13.444 -1.043 -20.644 1.00 92.69 189 ASN A N 1
ATOM 1426 C CA . ASN A 1 189 ? 14.087 0.084 -19.962 1.00 92.69 189 ASN A CA 1
ATOM 1427 C C . ASN A 1 189 ? 14.993 -0.361 -18.798 1.00 92.69 189 ASN A C 1
ATOM 1429 O O . ASN A 1 189 ? 15.303 0.428 -17.899 1.00 92.69 189 ASN A O 1
ATOM 1433 N N . ALA A 1 190 ? 15.405 -1.630 -18.789 1.00 95.81 190 ALA A N 1
ATOM 1434 C CA . ALA A 1 190 ? 16.324 -2.153 -17.793 1.00 95.81 190 ALA A CA 1
ATOM 1435 C C . ALA A 1 190 ? 17.730 -1.534 -17.903 1.00 95.81 190 ALA A C 1
ATOM 1437 O O . ALA A 1 190 ? 18.192 -1.135 -18.973 1.00 95.81 190 ALA A O 1
ATOM 1438 N N . ALA A 1 191 ? 18.432 -1.478 -16.773 1.00 96.50 191 ALA A N 1
ATOM 1439 C CA . ALA A 1 191 ? 19.813 -1.024 -16.705 1.00 96.50 191 ALA A CA 1
ATOM 1440 C C . ALA A 1 191 ? 20.760 -1.950 -17.501 1.00 96.50 191 ALA A C 1
ATOM 1442 O O . ALA A 1 191 ? 20.458 -3.132 -17.696 1.00 96.50 191 ALA A O 1
ATOM 1443 N N . PRO A 1 192 ? 21.952 -1.463 -17.901 1.00 96.44 192 PRO A N 1
ATOM 1444 C CA . PRO A 1 192 ? 22.951 -2.291 -18.569 1.00 96.44 192 PRO A CA 1
ATOM 1445 C C . PRO A 1 192 ? 23.301 -3.555 -17.773 1.00 96.44 192 PRO A C 1
ATOM 1447 O O . PRO A 1 192 ? 23.314 -3.560 -16.538 1.00 96.44 192 PRO A O 1
ATOM 1450 N N . SER A 1 193 ? 23.671 -4.625 -18.478 1.00 95.19 193 SER A N 1
ATOM 1451 C CA . SER A 1 193 ? 23.962 -5.940 -17.884 1.00 95.19 193 SER A CA 1
ATOM 1452 C C . SER A 1 193 ? 25.027 -5.904 -16.781 1.00 95.19 193 SER A C 1
ATOM 1454 O O . SER A 1 193 ? 24.913 -6.639 -15.797 1.00 95.19 193 SER A O 1
ATOM 1456 N N . ALA A 1 194 ? 26.028 -5.027 -16.899 1.00 95.94 194 ALA A N 1
ATOM 1457 C CA . ALA A 1 194 ? 27.040 -4.807 -15.868 1.00 95.94 194 ALA A CA 1
ATOM 1458 C C . ALA A 1 194 ? 26.415 -4.316 -14.548 1.00 95.94 194 ALA A C 1
ATOM 1460 O O . ALA A 1 194 ? 26.678 -4.893 -13.493 1.00 95.94 194 ALA A O 1
ATOM 1461 N N . THR A 1 195 ? 25.521 -3.326 -14.611 1.00 95.94 195 THR A N 1
ATOM 1462 C CA . THR A 1 195 ? 24.784 -2.809 -13.447 1.00 95.94 195 THR A CA 1
ATOM 1463 C C . THR A 1 195 ? 23.918 -3.898 -12.824 1.00 95.94 195 THR A C 1
ATOM 1465 O O . THR A 1 195 ? 24.003 -4.140 -11.621 1.00 95.94 195 THR A O 1
ATOM 1468 N N . LEU A 1 196 ? 23.148 -4.627 -13.639 1.00 96.56 196 LEU A N 1
ATOM 1469 C CA . LEU A 1 196 ? 22.297 -5.715 -13.146 1.00 96.56 196 LEU A CA 1
ATOM 1470 C C . LEU A 1 196 ? 23.108 -6.843 -12.495 1.00 96.56 196 LEU A C 1
ATOM 1472 O O . LEU A 1 196 ? 22.629 -7.485 -11.560 1.00 96.56 196 LEU A O 1
ATOM 1476 N N . THR A 1 197 ? 24.334 -7.082 -12.961 1.00 97.00 197 THR A N 1
ATOM 1477 C CA . THR A 1 197 ? 25.250 -8.062 -12.363 1.00 97.00 197 THR A CA 1
ATOM 1478 C C . THR A 1 197 ? 25.687 -7.611 -10.974 1.00 97.00 197 THR A C 1
ATOM 1480 O O . THR A 1 197 ? 25.552 -8.374 -10.021 1.00 97.00 197 THR A O 1
ATOM 1483 N N . VAL A 1 198 ? 26.120 -6.356 -10.823 1.00 95.94 198 VAL A N 1
ATOM 1484 C CA . VAL A 1 198 ? 26.480 -5.788 -9.512 1.00 95.94 198 VAL A CA 1
ATOM 1485 C C . VAL A 1 198 ? 25.293 -5.842 -8.551 1.00 95.94 198 VAL A C 1
ATOM 1487 O O . VAL A 1 198 ? 25.422 -6.354 -7.439 1.00 95.94 198 VAL A O 1
ATOM 1490 N N . MET A 1 199 ? 24.109 -5.411 -8.996 1.00 95.69 199 MET A N 1
ATOM 1491 C CA . MET A 1 199 ? 22.893 -5.489 -8.185 1.00 95.69 199 MET A CA 1
ATOM 1492 C C . MET A 1 199 ? 22.553 -6.926 -7.783 1.00 95.69 199 MET A C 1
ATOM 1494 O O . MET A 1 199 ? 22.026 -7.156 -6.699 1.00 95.69 199 MET A O 1
ATOM 1498 N N . THR A 1 200 ? 22.851 -7.916 -8.626 1.00 96.44 200 THR A N 1
ATOM 1499 C CA . THR A 1 200 ? 22.564 -9.324 -8.309 1.00 96.44 200 THR A CA 1
ATOM 1500 C C . THR A 1 200 ? 23.373 -9.794 -7.110 1.00 96.44 200 THR A C 1
ATOM 1502 O O . THR A 1 200 ? 22.841 -10.494 -6.258 1.00 96.44 200 THR A O 1
ATOM 1505 N N . PHE A 1 201 ? 24.628 -9.371 -6.989 1.00 95.12 201 PHE A N 1
ATOM 1506 C CA . PHE A 1 201 ? 25.448 -9.726 -5.832 1.00 95.12 201 PHE A CA 1
ATOM 1507 C C . PHE A 1 201 ? 25.165 -8.848 -4.613 1.00 95.12 201 PHE A C 1
ATOM 1509 O O . PHE A 1 201 ? 25.206 -9.339 -3.489 1.00 95.12 201 PHE A O 1
ATOM 1516 N N . MET A 1 202 ? 24.864 -7.564 -4.821 1.00 94.00 202 MET A N 1
ATOM 1517 C CA . MET A 1 202 ? 24.709 -6.608 -3.722 1.00 94.00 202 MET A CA 1
ATOM 1518 C C . MET A 1 202 ? 23.291 -6.524 -3.162 1.00 94.00 202 MET A C 1
ATOM 1520 O O . MET A 1 202 ? 23.137 -6.246 -1.984 1.00 94.00 202 MET A O 1
ATOM 1524 N N . VAL A 1 203 ? 22.256 -6.723 -3.977 1.00 93.94 203 VAL A N 1
ATOM 1525 C CA . VAL A 1 203 ? 20.862 -6.411 -3.615 1.00 93.94 203 VAL A CA 1
ATOM 1526 C C . VAL A 1 203 ? 19.992 -7.663 -3.580 1.00 93.94 203 VAL A C 1
ATOM 1528 O O . VAL A 1 203 ? 19.203 -7.825 -2.652 1.00 93.94 203 VAL A O 1
ATOM 1531 N N . LEU A 1 204 ? 20.151 -8.588 -4.534 1.00 94.44 204 LEU A N 1
ATOM 1532 C CA . LEU A 1 204 ? 19.310 -9.791 -4.596 1.00 94.44 204 LEU A CA 1
ATOM 1533 C C . LEU A 1 204 ? 19.306 -10.625 -3.295 1.00 94.44 204 LEU A C 1
ATOM 1535 O O . LEU A 1 204 ? 18.227 -11.095 -2.934 1.00 94.44 204 LEU A O 1
ATOM 1539 N N . PRO A 1 205 ? 20.422 -10.778 -2.542 1.00 95.75 205 PRO A N 1
ATOM 1540 C CA . PRO A 1 205 ? 20.415 -11.511 -1.273 1.00 95.75 205 PRO A CA 1
ATOM 1541 C C . PRO A 1 205 ? 19.510 -10.900 -0.196 1.00 95.75 205 PRO A C 1
ATOM 1543 O O . PRO A 1 205 ? 19.075 -11.614 0.705 1.00 95.75 205 PRO A O 1
ATOM 1546 N N . PHE A 1 206 ? 19.182 -9.608 -0.283 1.00 93.69 206 PHE A N 1
ATOM 1547 C CA . PHE A 1 206 ? 18.284 -8.961 0.672 1.00 93.69 206 PHE A CA 1
ATOM 1548 C C . PHE A 1 206 ? 16.815 -9.328 0.446 1.00 93.69 206 PHE A C 1
ATOM 1550 O O . PHE A 1 206 ? 16.046 -9.321 1.402 1.00 93.69 206 PHE A O 1
ATOM 1557 N N . VAL A 1 207 ? 16.418 -9.732 -0.765 1.00 94.12 207 VAL A N 1
ATOM 1558 C CA . VAL A 1 207 ? 15.036 -10.152 -1.064 1.00 94.12 207 VAL A CA 1
ATOM 1559 C C . VAL A 1 207 ? 14.589 -11.346 -0.197 1.00 94.12 207 VAL A C 1
ATOM 1561 O O . VAL A 1 207 ? 13.564 -11.230 0.480 1.00 94.12 207 VAL A O 1
ATOM 1564 N N . PRO A 1 208 ? 15.322 -12.479 -0.124 1.00 94.69 208 PRO A N 1
ATOM 1565 C CA . PRO A 1 208 ? 14.953 -13.571 0.776 1.00 94.69 208 PRO A CA 1
ATOM 1566 C C . PRO A 1 208 ? 15.095 -13.201 2.259 1.00 94.69 208 PRO A C 1
ATOM 1568 O O . PRO A 1 208 ? 14.345 -13.732 3.075 1.00 94.69 208 PRO A O 1
ATOM 1571 N N . VAL A 1 209 ? 15.994 -12.276 2.624 1.00 95.06 209 VAL A N 1
ATOM 1572 C CA . VAL A 1 209 ? 16.094 -11.762 4.004 1.00 95.06 209 VAL A CA 1
ATOM 1573 C C . VAL A 1 209 ? 14.835 -10.983 4.382 1.00 95.06 209 VAL A C 1
ATOM 1575 O O . VAL A 1 209 ? 14.269 -11.234 5.442 1.00 95.06 209 VAL A O 1
ATOM 1578 N N . MET A 1 210 ? 14.347 -10.102 3.505 1.00 94.75 210 MET A N 1
ATOM 1579 C CA . MET A 1 210 ? 13.091 -9.372 3.696 1.00 94.75 210 MET A CA 1
ATOM 1580 C C . MET A 1 210 ? 11.900 -10.326 3.800 1.00 94.75 210 MET A C 1
ATOM 1582 O O . MET A 1 210 ? 11.100 -10.211 4.726 1.00 94.75 210 MET A O 1
ATOM 1586 N N . ALA A 1 211 ? 11.808 -11.320 2.911 1.00 94.31 211 ALA A N 1
ATOM 1587 C CA . ALA A 1 211 ? 10.759 -12.336 2.982 1.00 94.31 211 ALA A CA 1
ATOM 1588 C C . ALA A 1 211 ? 10.832 -13.145 4.292 1.00 94.31 211 ALA A C 1
ATOM 1590 O O . ALA A 1 211 ? 9.811 -13.384 4.936 1.00 94.31 211 ALA A O 1
ATOM 1591 N N . GLY A 1 212 ? 12.038 -13.526 4.723 1.00 96.38 212 GLY A N 1
ATOM 1592 C CA . GLY A 1 212 ? 12.275 -14.202 5.997 1.00 96.38 212 GLY A CA 1
ATOM 1593 C C . GLY A 1 212 ? 11.871 -13.350 7.202 1.00 96.38 212 GLY A C 1
ATOM 1594 O O . GLY A 1 212 ? 11.202 -13.854 8.105 1.00 96.38 212 GLY A O 1
ATOM 1595 N N . ALA A 1 213 ? 12.206 -12.057 7.192 1.00 94.88 213 ALA A N 1
ATOM 1596 C CA . ALA A 1 213 ? 11.800 -11.100 8.216 1.00 94.88 213 ALA A CA 1
ATOM 1597 C C . ALA A 1 213 ? 10.273 -10.945 8.260 1.00 94.88 213 ALA A C 1
ATOM 1599 O O . ALA A 1 213 ? 9.686 -11.009 9.339 1.00 94.88 213 ALA A O 1
ATOM 1600 N N . GLN A 1 214 ? 9.616 -10.851 7.100 1.00 95.88 214 GLN A N 1
ATOM 1601 C CA . GLN A 1 214 ? 8.157 -10.804 7.014 1.00 95.88 214 GLN A CA 1
ATOM 1602 C C . GLN A 1 214 ? 7.522 -12.066 7.612 1.00 95.88 214 GLN A C 1
ATOM 1604 O O . GLN A 1 214 ? 6.611 -11.979 8.435 1.00 95.88 214 GLN A O 1
ATOM 1609 N N . ILE A 1 215 ? 8.018 -13.254 7.245 1.00 95.75 215 ILE A N 1
ATOM 1610 C CA . ILE A 1 215 ? 7.544 -14.531 7.800 1.00 95.75 215 ILE A CA 1
ATOM 1611 C C . ILE A 1 215 ? 7.745 -14.563 9.316 1.00 95.75 215 ILE A C 1
ATOM 1613 O O . ILE A 1 215 ? 6.864 -15.022 10.045 1.00 95.75 215 ILE A O 1
ATOM 1617 N N . TRP A 1 216 ? 8.890 -14.083 9.800 1.00 95.50 216 TRP A N 1
ATOM 1618 C CA . TRP A 1 216 ? 9.181 -14.014 11.226 1.00 95.50 216 TRP A CA 1
ATOM 1619 C C . TRP A 1 216 ? 8.200 -13.095 11.963 1.00 95.50 216 TRP A C 1
ATOM 1621 O O . TRP A 1 216 ? 7.621 -13.538 12.951 1.00 95.50 216 TRP A O 1
ATOM 1631 N N . VAL A 1 217 ? 7.918 -11.892 11.447 1.00 94.94 217 VAL A N 1
ATOM 1632 C CA . VAL A 1 217 ? 6.907 -10.971 12.003 1.00 94.94 217 VAL A CA 1
ATOM 1633 C C . VAL A 1 217 ? 5.534 -11.643 12.067 1.00 94.94 217 VAL A C 1
ATOM 1635 O O . VAL A 1 217 ? 4.902 -11.669 13.124 1.00 94.94 217 VAL A O 1
ATOM 1638 N N . TRP A 1 218 ? 5.092 -12.281 10.980 1.00 93.88 218 TRP A N 1
ATOM 1639 C CA . TRP A 1 218 ? 3.810 -12.991 10.945 1.00 93.88 218 TRP A CA 1
ATOM 1640 C C . TRP A 1 218 ? 3.737 -14.167 11.925 1.00 93.88 218 TRP A C 1
ATOM 1642 O O . TRP A 1 218 ? 2.683 -14.414 12.513 1.00 93.88 218 TRP A O 1
ATOM 1652 N N . ARG A 1 219 ? 4.840 -14.887 12.146 1.00 93.12 219 ARG A N 1
ATOM 1653 C CA . ARG A 1 219 ? 4.899 -15.978 13.132 1.00 93.12 219 ARG A CA 1
ATOM 1654 C C . ARG A 1 219 ? 4.941 -15.466 14.569 1.00 93.12 219 ARG A C 1
ATOM 1656 O O . ARG A 1 219 ? 4.274 -16.042 15.421 1.00 93.12 219 ARG A O 1
ATOM 1663 N N . ALA A 1 220 ? 5.705 -14.409 14.825 1.00 92.88 220 ALA A N 1
ATOM 1664 C CA . ALA A 1 220 ? 5.901 -13.845 16.155 1.00 92.88 220 ALA A CA 1
ATOM 1665 C C . ALA A 1 220 ? 4.662 -13.090 16.655 1.00 92.88 220 ALA A C 1
ATOM 1667 O O . ALA A 1 220 ? 4.309 -13.196 17.826 1.00 92.88 220 ALA A O 1
ATOM 1668 N N . PHE A 1 221 ? 3.982 -12.360 15.766 1.00 91.94 221 PHE A N 1
ATOM 1669 C CA . PHE A 1 221 ? 2.887 -11.457 16.128 1.00 91.94 221 PHE A CA 1
ATOM 1670 C C . PHE A 1 221 ? 1.519 -11.876 15.586 1.00 91.94 221 PHE A C 1
ATOM 1672 O O . PHE A 1 221 ? 0.537 -11.187 15.859 1.00 91.94 221 PHE A O 1
ATOM 1679 N N . GLY A 1 222 ? 1.422 -12.978 14.834 1.00 85.38 222 GLY A N 1
ATOM 1680 C CA . GLY A 1 222 ? 0.164 -13.403 14.218 1.00 85.38 222 GLY A CA 1
ATOM 1681 C C . GLY A 1 222 ? -0.841 -14.031 15.183 1.00 85.38 222 GLY A C 1
ATOM 1682 O O . GLY A 1 222 ? -2.027 -13.716 15.127 1.00 85.38 222 GLY A O 1
ATOM 1683 N N . LYS A 1 223 ? -0.388 -14.897 16.098 1.00 80.12 223 LYS A N 1
ATOM 1684 C CA . LYS A 1 223 ? -1.231 -15.497 17.147 1.00 80.12 223 LYS A CA 1
ATOM 1685 C C . LYS A 1 22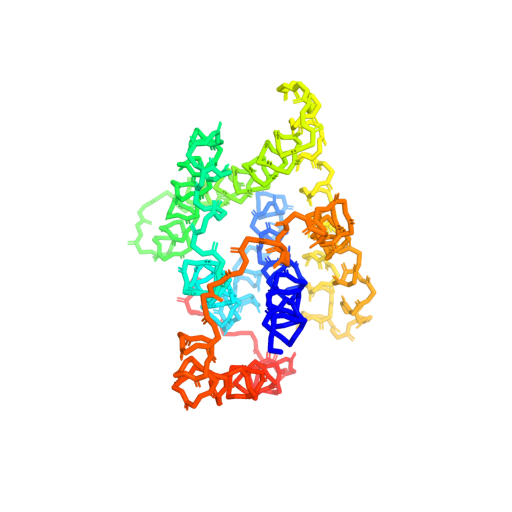3 ? -0.763 -15.021 18.516 1.00 80.12 223 LYS A C 1
ATOM 1687 O O . LYS A 1 223 ? 0.427 -15.063 18.797 1.00 80.12 223 LYS A O 1
ATOM 1692 N N . GLY A 1 224 ? -1.700 -14.619 19.372 1.00 81.06 224 GLY A N 1
ATOM 1693 C CA . GLY A 1 224 ? -1.403 -14.201 20.743 1.00 81.06 224 GLY A CA 1
ATOM 1694 C C . GLY A 1 224 ? -1.923 -12.803 21.084 1.00 81.06 224 GLY A C 1
ATOM 1695 O O . GLY A 1 224 ? -2.713 -12.233 20.321 1.00 81.06 224 GLY A O 1
ATOM 1696 N N . PRO A 1 225 ? -1.520 -12.251 22.241 1.00 82.06 225 PRO A N 1
ATOM 1697 C CA . PRO A 1 225 ? -2.016 -10.967 22.717 1.00 82.06 225 PRO A CA 1
ATOM 1698 C C . PRO A 1 225 ? -1.710 -9.841 21.727 1.00 82.06 225 PRO A C 1
ATOM 1700 O O . PRO A 1 225 ? -0.736 -9.884 20.973 1.00 82.06 225 PRO A O 1
ATOM 1703 N N . VAL A 1 226 ? -2.594 -8.847 21.700 1.00 87.06 226 VAL A N 1
ATOM 1704 C CA . VAL A 1 226 ? -2.428 -7.643 20.887 1.00 87.06 226 VAL A CA 1
ATOM 1705 C C . VAL A 1 226 ? -1.608 -6.640 21.697 1.00 87.06 226 VAL A C 1
ATOM 1707 O O . VAL A 1 226 ? -2.042 -6.271 22.791 1.00 87.06 226 VAL A O 1
ATOM 1710 N N . PRO A 1 227 ? -0.435 -6.208 21.211 1.00 80.12 227 PRO A N 1
ATOM 1711 C CA . PRO A 1 227 ? 0.362 -5.221 21.918 1.00 80.12 227 PRO A CA 1
ATOM 1712 C C . PRO A 1 227 ? -0.314 -3.850 21.947 1.00 80.12 227 PRO A C 1
ATOM 1714 O O . PRO A 1 227 ? -1.026 -3.466 21.023 1.00 80.12 227 PRO A O 1
ATOM 1717 N N . THR A 1 228 ? -0.018 -3.064 22.976 1.00 69.62 228 THR A N 1
ATOM 1718 C CA . THR A 1 228 ? -0.472 -1.674 23.107 1.00 69.62 228 THR A CA 1
ATOM 1719 C C . THR A 1 228 ? 0.699 -0.710 22.905 1.00 69.62 228 THR A C 1
ATOM 1721 O O . THR A 1 228 ? 1.124 -0.054 23.852 1.00 69.62 228 THR A O 1
ATOM 1724 N N . TYR A 1 229 ? 1.264 -0.667 21.693 1.00 60.38 229 TYR A N 1
ATOM 1725 C CA . TYR A 1 229 ? 2.373 0.242 21.345 1.00 60.38 229 TYR A CA 1
ATOM 1726 C C . TYR A 1 229 ? 1.912 1.656 20.938 1.00 60.38 229 TYR A C 1
ATOM 1728 O O . TYR A 1 229 ? 2.702 2.597 21.023 1.00 60.38 229 TYR A O 1
ATOM 1736 N N . PHE A 1 230 ? 0.644 1.803 20.531 1.00 56.66 230 PHE A N 1
ATOM 1737 C CA . PHE A 1 230 ? 0.071 2.987 19.876 1.00 56.66 230 PHE A CA 1
ATOM 1738 C C . PHE A 1 230 ? -1.298 3.358 20.405 1.00 56.66 230 PHE A C 1
ATOM 1740 O O . PHE A 1 230 ? -2.067 2.442 20.776 1.00 56.66 230 PHE A O 1
#

Radius of gyration: 17.81 Å; chains: 1; bounding box: 43×33×46 Å

pLDDT: mean 94.38, std 5.42, range [56.66, 98.88]

Sequence (230 aa):
MEILWFGVLALLLIGYFALEGFDLGVGLLLPVTADRDRAIGAIGPFVLANEVWLIAVAGVLFGAFPACEHALSANYTAVVLLLVSWVVRDMGLWFRRRLFARAFWEWVIALGSLGVCLAWGLFLAGLAGFSFPFGLLYGLLIAALFVLHGRRFLDWRLTGGGSPLVTGALAAVPALVPLVGFAGAVVGNAAPSATLTVMTFMVLPFVPVMAGAQIWVWRAFGKGPVPTYF